Protein AF-I0H738-F1 (afdb_monomer_lite)

Radius of gyration: 23.72 Å; chains: 1; bounding box: 93×45×62 Å

Structure (mmCIF, N/CA/C/O backbone):
data_AF-I0H738-F1
#
_entry.id   AF-I0H738-F1
#
loop_
_atom_site.group_PDB
_atom_site.id
_atom_site.type_symbol
_atom_site.label_atom_id
_atom_site.label_alt_id
_atom_site.label_comp_id
_atom_site.label_asym_id
_atom_site.label_entity_id
_atom_site.label_seq_id
_atom_site.pdbx_PDB_ins_code
_atom_site.Cartn_x
_atom_site.Cartn_y
_atom_site.Cartn_z
_atom_site.occupancy
_atom_site.B_iso_or_equiv
_atom_site.auth_seq_id
_atom_site.auth_comp_id
_atom_site.auth_asym_id
_atom_site.auth_atom_id
_atom_site.pdbx_PDB_model_num
ATOM 1 N N . MET A 1 1 ? 68.410 19.181 -35.385 1.00 39.31 1 MET A N 1
ATOM 2 C CA . MET A 1 1 ? 67.282 19.460 -34.468 1.00 39.31 1 MET A CA 1
ATOM 3 C C . MET A 1 1 ? 65.983 19.484 -35.268 1.00 39.31 1 MET A C 1
ATOM 5 O O . MET A 1 1 ? 65.727 20.464 -35.951 1.00 39.31 1 MET A O 1
ATOM 9 N N . ARG A 1 2 ? 65.200 18.396 -35.256 1.00 38.97 2 ARG A N 1
ATOM 10 C CA . ARG A 1 2 ? 63.828 18.358 -35.799 1.00 38.97 2 ARG A CA 1
ATOM 11 C C . ARG A 1 2 ? 62.884 18.055 -34.642 1.00 38.97 2 ARG A C 1
ATOM 13 O O . ARG A 1 2 ? 62.970 16.983 -34.053 1.00 38.97 2 ARG A O 1
ATOM 20 N N . TRP A 1 3 ? 62.042 19.024 -34.312 1.00 38.53 3 TRP A N 1
ATOM 21 C CA . TRP A 1 3 ? 60.968 18.890 -33.337 1.00 38.53 3 TRP A CA 1
ATOM 22 C C . TRP A 1 3 ? 59.805 18.125 -33.975 1.00 38.53 3 TRP A C 1
ATOM 24 O O . TRP A 1 3 ? 59.257 18.566 -34.982 1.00 38.53 3 TRP A O 1
ATOM 34 N N . TRP A 1 4 ? 59.438 16.983 -33.397 1.00 41.81 4 TRP A N 1
ATOM 35 C CA . TRP A 1 4 ? 58.191 16.291 -33.712 1.00 41.81 4 TRP A CA 1
ATOM 36 C C . TRP A 1 4 ? 57.042 16.987 -32.974 1.00 41.81 4 TRP A C 1
ATOM 38 O O . TRP A 1 4 ? 57.015 16.996 -31.743 1.00 41.81 4 TRP A O 1
ATOM 48 N N . ARG A 1 5 ? 56.092 17.569 -33.718 1.00 45.34 5 ARG A N 1
ATOM 49 C CA . ARG A 1 5 ? 54.771 17.919 -33.178 1.00 45.34 5 ARG A CA 1
ATOM 50 C C . ARG A 1 5 ? 54.030 16.613 -32.901 1.00 45.34 5 ARG A C 1
ATOM 52 O O . ARG A 1 5 ? 53.768 15.849 -33.823 1.00 45.34 5 ARG A O 1
ATOM 59 N N . ARG A 1 6 ? 53.724 16.351 -31.631 1.00 46.34 6 ARG A N 1
ATOM 60 C CA . ARG A 1 6 ? 52.659 15.420 -31.253 1.00 46.34 6 ARG A CA 1
ATOM 61 C C . ARG A 1 6 ? 51.342 16.140 -31.505 1.00 46.34 6 ARG A C 1
ATOM 63 O O . ARG A 1 6 ? 50.989 17.039 -30.744 1.00 46.34 6 ARG A O 1
ATOM 70 N N . ASP A 1 7 ? 50.647 15.746 -32.562 1.00 46.22 7 ASP A N 1
ATOM 71 C CA . ASP A 1 7 ? 49.224 16.024 -32.694 1.00 46.22 7 ASP A CA 1
ATOM 72 C C . ASP A 1 7 ? 48.527 15.367 -31.501 1.00 46.22 7 ASP A C 1
ATOM 74 O O . ASP A 1 7 ? 48.544 14.147 -31.323 1.00 46.22 7 ASP A O 1
ATOM 78 N N . SER A 1 8 ? 48.016 16.207 -30.606 1.00 47.84 8 SER A N 1
ATOM 79 C CA . SER A 1 8 ? 47.205 15.766 -29.480 1.00 47.84 8 SER A CA 1
ATOM 80 C C . SER A 1 8 ? 45.861 15.348 -30.055 1.00 47.84 8 SER A C 1
ATOM 82 O O . SER A 1 8 ? 45.072 16.200 -30.451 1.00 47.84 8 SER A O 1
ATOM 84 N N . ALA A 1 9 ? 45.633 14.040 -30.163 1.00 48.31 9 ALA A N 1
ATOM 85 C CA . ALA A 1 9 ? 44.319 13.504 -30.472 1.00 48.31 9 ALA A CA 1
ATOM 86 C C . ALA A 1 9 ? 43.345 13.997 -29.392 1.00 48.31 9 ALA A C 1
ATOM 88 O O . ALA A 1 9 ? 43.488 13.647 -28.218 1.00 48.31 9 ALA A O 1
ATOM 89 N N . GLU A 1 10 ? 42.404 14.858 -29.783 1.00 44.69 10 GLU A N 1
ATOM 90 C CA . GLU A 1 10 ? 41.295 15.274 -28.931 1.00 44.69 10 GLU A CA 1
ATOM 91 C C . GLU A 1 10 ? 40.583 14.020 -28.419 1.00 44.69 10 GLU A C 1
ATOM 93 O O . GLU A 1 10 ? 40.116 13.185 -29.197 1.00 44.69 10 GLU A O 1
ATOM 98 N N . ALA A 1 11 ? 40.525 13.874 -27.095 1.00 50.50 11 ALA A N 1
ATOM 99 C CA . ALA A 1 11 ? 39.700 12.856 -26.471 1.00 50.50 11 ALA A CA 1
ATOM 100 C C . ALA A 1 11 ? 38.254 13.028 -26.974 1.00 50.50 11 ALA A C 1
ATOM 102 O O . ALA A 1 11 ? 37.767 14.164 -27.021 1.00 50.50 11 ALA A O 1
ATOM 103 N N . PRO A 1 12 ? 37.558 11.945 -27.365 1.00 51.25 12 PRO A N 1
ATOM 104 C CA . PRO A 1 12 ? 36.185 12.046 -27.834 1.00 51.25 12 PRO A CA 1
ATOM 105 C C . PRO A 1 12 ? 35.348 12.733 -26.755 1.00 51.25 12 PRO A C 1
ATOM 107 O O . PRO A 1 12 ? 35.287 12.259 -25.619 1.00 51.25 12 PRO A O 1
ATOM 110 N N . ARG A 1 13 ? 34.740 13.874 -27.108 1.00 58.44 13 ARG A N 1
ATOM 111 C CA . ARG A 1 13 ? 33.823 14.618 -26.236 1.00 58.44 13 ARG A CA 1
ATOM 112 C C . ARG A 1 13 ? 32.806 13.629 -25.677 1.00 58.44 13 ARG A C 1
ATOM 114 O O . ARG A 1 13 ? 32.073 13.006 -26.446 1.00 58.44 13 ARG A O 1
ATOM 121 N N . SER A 1 14 ? 32.794 13.450 -24.357 1.00 58.66 14 SER A N 1
ATOM 122 C CA . SER A 1 14 ? 31.802 12.614 -23.691 1.00 58.66 14 SER A CA 1
ATOM 123 C C . SER A 1 14 ? 30.428 13.188 -24.009 1.00 58.66 14 SER A C 1
ATOM 125 O O . SER A 1 14 ? 30.103 14.286 -23.561 1.00 58.66 14 SER A O 1
ATOM 127 N N . VAL A 1 15 ? 29.663 12.465 -24.828 1.00 64.25 15 VAL A N 1
ATOM 128 C CA . VAL A 1 15 ? 28.286 12.812 -25.195 1.00 64.25 15 VAL A CA 1
ATOM 129 C C . VAL A 1 15 ? 27.520 13.057 -23.903 1.00 64.25 15 VAL A C 1
ATOM 131 O O . VAL A 1 15 ? 27.527 12.183 -23.027 1.00 64.25 15 VAL A O 1
ATOM 134 N N . SER A 1 16 ? 26.916 14.238 -23.765 1.00 76.69 16 SER A N 1
ATOM 135 C CA . SER A 1 16 ? 26.230 14.605 -22.527 1.00 76.69 16 SER A CA 1
ATOM 136 C C . SER A 1 16 ? 25.105 13.602 -22.240 1.00 76.69 16 SER A C 1
ATOM 138 O O . SER A 1 16 ? 24.530 13.014 -23.160 1.00 76.69 16 SER A O 1
ATOM 140 N N . ARG A 1 17 ? 24.783 13.377 -20.958 1.00 67.25 17 ARG A N 1
ATOM 141 C CA . ARG A 1 17 ? 23.656 12.511 -20.550 1.00 67.25 17 ARG A CA 1
ATOM 142 C C . ARG A 1 17 ? 22.372 12.899 -21.297 1.00 67.25 17 ARG A C 1
ATOM 144 O O . ARG A 1 17 ? 21.615 12.037 -21.724 1.00 67.25 17 ARG A O 1
ATOM 151 N N . GLU A 1 18 ? 22.196 14.194 -21.513 1.00 65.00 18 GLU A N 1
ATOM 152 C CA . GLU A 1 18 ? 21.082 14.796 -22.235 1.00 65.00 18 GLU A CA 1
ATOM 153 C C . GLU A 1 18 ? 21.084 14.440 -23.733 1.00 65.00 18 GLU A C 1
ATOM 155 O O . GLU A 1 18 ? 20.072 13.979 -24.254 1.00 65.00 18 GLU A O 1
ATOM 160 N N . GLU A 1 19 ? 22.229 14.508 -24.423 1.00 72.69 19 GLU A N 1
ATOM 161 C CA . GLU A 1 19 ? 22.350 14.057 -25.820 1.00 72.69 19 GLU A CA 1
ATOM 162 C C . GLU A 1 19 ? 22.133 12.546 -25.984 1.00 72.69 19 GLU A C 1
ATOM 164 O O . GLU A 1 19 ? 21.604 12.104 -27.008 1.00 72.69 19 GLU A O 1
ATOM 169 N N . GLN A 1 20 ? 22.531 11.736 -24.998 1.00 70.88 20 GLN A N 1
ATOM 170 C CA . GLN A 1 20 ? 22.277 10.292 -25.018 1.00 70.88 20 GLN A CA 1
ATOM 171 C C . GLN A 1 20 ? 20.778 9.991 -24.905 1.00 70.88 20 GLN A C 1
ATOM 173 O O . GLN A 1 20 ? 20.272 9.155 -25.658 1.00 70.88 20 GLN A O 1
ATOM 178 N N . ILE A 1 21 ? 20.067 10.709 -24.030 1.00 61.16 21 ILE A N 1
ATOM 179 C CA . ILE A 1 21 ? 18.612 10.604 -23.880 1.00 61.16 21 ILE A CA 1
ATOM 180 C C . ILE A 1 21 ? 17.918 11.067 -25.167 1.00 61.16 21 ILE A C 1
ATOM 182 O O . ILE A 1 21 ? 17.127 10.318 -25.736 1.00 61.16 21 ILE A O 1
ATOM 186 N N . ILE A 1 22 ? 18.284 12.233 -25.709 1.00 68.44 22 ILE A N 1
ATOM 187 C CA . ILE A 1 22 ? 17.710 12.758 -26.960 1.00 68.44 22 ILE A CA 1
ATOM 188 C C . ILE A 1 22 ? 17.939 11.787 -28.131 1.00 68.44 22 ILE A C 1
ATOM 190 O O . ILE A 1 22 ? 17.019 11.508 -28.901 1.00 68.44 22 ILE A O 1
ATOM 194 N N . ARG A 1 23 ? 19.130 11.184 -28.258 1.00 66.12 23 ARG A N 1
ATOM 195 C CA . ARG A 1 23 ? 19.388 10.160 -29.290 1.00 66.12 23 ARG A CA 1
ATOM 196 C C . ARG A 1 23 ? 18.574 8.883 -29.097 1.00 66.12 23 ARG A C 1
ATOM 198 O O . ARG A 1 23 ? 18.225 8.251 -30.094 1.00 66.12 23 ARG A O 1
ATOM 205 N N . ALA A 1 24 ? 18.294 8.478 -27.860 1.00 61.50 24 ALA A N 1
ATOM 206 C CA . ALA A 1 24 ? 17.417 7.343 -27.581 1.00 61.50 24 ALA A CA 1
ATOM 207 C C . ALA A 1 24 ? 15.952 7.640 -27.956 1.00 61.50 24 ALA A C 1
ATOM 209 O O . ALA A 1 24 ? 15.236 6.714 -28.344 1.00 61.50 24 ALA A O 1
ATOM 210 N N . LEU A 1 25 ? 15.540 8.914 -27.901 1.00 53.28 25 LEU A N 1
ATOM 211 C CA . LEU A 1 25 ? 14.199 9.384 -28.267 1.00 53.28 25 LEU A CA 1
ATOM 212 C C . LEU A 1 25 ? 13.965 9.525 -29.767 1.00 53.28 25 LEU A C 1
ATOM 214 O O . LEU A 1 25 ? 12.860 9.278 -30.236 1.00 53.28 25 LEU A O 1
ATOM 218 N N . LEU A 1 26 ? 14.991 9.906 -30.527 1.00 58.28 26 LEU A N 1
ATOM 219 C CA . LEU A 1 26 ? 14.886 10.074 -31.982 1.00 58.28 26 LEU A CA 1
ATOM 220 C C . LEU A 1 26 ? 14.876 8.744 -32.751 1.00 58.28 26 LEU A C 1
ATOM 222 O O . LEU A 1 26 ? 14.642 8.728 -33.959 1.00 58.28 26 LEU A O 1
ATOM 226 N N . ARG A 1 27 ? 15.140 7.617 -32.079 1.00 55.19 27 ARG A N 1
ATOM 227 C CA . ARG A 1 27 ? 14.962 6.293 -32.681 1.00 55.19 27 ARG A CA 1
ATOM 228 C C . ARG A 1 27 ? 13.471 5.947 -32.682 1.00 55.19 27 ARG A C 1
ATOM 230 O O . ARG A 1 27 ? 12.829 6.138 -31.650 1.00 55.19 27 ARG A O 1
ATOM 237 N N . PRO A 1 28 ? 12.921 5.394 -33.781 1.00 47.69 28 PRO A N 1
ATOM 238 C CA . PRO A 1 28 ? 11.559 4.870 -33.764 1.00 47.69 28 PRO A CA 1
ATOM 239 C C . PRO A 1 28 ? 11.422 3.902 -32.582 1.00 47.69 28 PRO A C 1
ATOM 241 O O . PRO A 1 28 ? 12.377 3.159 -32.320 1.00 47.69 28 PRO A O 1
ATOM 244 N N . PRO A 1 29 ? 10.306 3.942 -31.829 1.00 55.59 29 PRO A N 1
ATOM 245 C CA . PRO A 1 29 ? 10.177 3.171 -30.606 1.00 55.59 29 PRO A CA 1
ATOM 246 C C . PRO A 1 29 ? 10.374 1.695 -30.938 1.00 55.59 29 PRO A C 1
ATOM 248 O O . PRO A 1 29 ? 9.532 1.067 -31.579 1.00 55.59 29 PRO A O 1
ATOM 251 N N . GLU A 1 30 ? 11.522 1.145 -30.529 1.00 56.62 30 GLU A N 1
ATOM 252 C CA . GLU A 1 30 ? 11.699 -0.301 -30.502 1.00 56.62 30 GLU A CA 1
ATOM 253 C C . GLU A 1 30 ? 10.528 -0.857 -29.682 1.00 56.62 30 GLU A C 1
ATOM 255 O O . GLU A 1 30 ? 10.251 -0.326 -28.597 1.00 56.62 30 GLU A O 1
ATOM 260 N N . PRO A 1 31 ? 9.828 -1.893 -30.171 1.00 60.09 31 PRO A N 1
ATOM 261 C CA . PRO A 1 31 ? 8.745 -2.492 -29.416 1.00 60.09 31 PRO A CA 1
ATOM 262 C C . PRO A 1 31 ? 9.207 -2.811 -27.989 1.00 60.09 31 PRO A C 1
ATOM 264 O O . PRO A 1 31 ? 10.315 -3.318 -27.797 1.00 60.09 31 PRO A O 1
ATOM 267 N N . LEU A 1 32 ? 8.373 -2.514 -26.987 1.00 55.59 32 LEU A N 1
ATOM 268 C CA . LEU A 1 32 ? 8.710 -2.654 -25.560 1.00 55.59 32 LEU A CA 1
ATOM 269 C C . LEU A 1 32 ? 9.325 -4.020 -25.219 1.00 55.59 32 LEU A C 1
ATOM 271 O O . LEU A 1 32 ? 10.248 -4.088 -24.414 1.00 55.59 32 LEU A O 1
ATOM 275 N N . HIS A 1 33 ? 8.892 -5.091 -25.889 1.00 54.69 33 HIS A N 1
ATOM 276 C CA . HIS A 1 33 ? 9.450 -6.433 -25.721 1.00 54.69 33 HIS A CA 1
ATOM 277 C C . HIS A 1 33 ? 10.912 -6.556 -26.196 1.00 54.69 33 HIS A C 1
ATOM 279 O O . HIS A 1 33 ? 11.693 -7.252 -25.558 1.00 54.69 33 HIS A O 1
ATOM 285 N N . VAL A 1 34 ? 11.323 -5.853 -27.260 1.00 60.19 34 VAL A N 1
ATOM 286 C CA . VAL A 1 34 ? 12.712 -5.833 -27.763 1.00 60.19 34 VAL A CA 1
ATOM 287 C C . VAL A 1 34 ? 13.611 -4.997 -26.853 1.00 60.19 34 VAL A C 1
ATOM 289 O O . VAL A 1 34 ? 14.708 -5.432 -26.492 1.00 60.19 34 VAL A O 1
ATOM 292 N N . ARG A 1 35 ? 13.136 -3.813 -26.443 1.00 63.78 35 ARG A N 1
ATOM 293 C CA . ARG A 1 35 ? 13.867 -2.929 -25.523 1.00 63.78 35 ARG A CA 1
ATOM 294 C C . ARG A 1 35 ? 14.005 -3.579 -24.140 1.00 63.78 35 ARG A C 1
ATOM 296 O O . ARG A 1 35 ? 15.100 -3.591 -23.580 1.00 63.78 35 ARG A O 1
ATOM 303 N N . GLY A 1 36 ? 12.933 -4.196 -23.643 1.00 59.91 36 GLY A N 1
ATOM 304 C CA . GLY A 1 36 ? 12.924 -5.002 -22.424 1.00 59.91 36 GLY A CA 1
ATOM 305 C C . GLY A 1 36 ? 13.899 -6.176 -22.513 1.00 59.91 36 GLY A C 1
ATOM 306 O O . GLY A 1 36 ? 14.785 -6.286 -21.673 1.00 59.91 36 GLY A O 1
ATOM 307 N N . ALA A 1 37 ? 13.838 -6.980 -23.583 1.00 64.25 37 ALA A N 1
ATOM 308 C CA . ALA A 1 37 ? 14.711 -8.144 -23.791 1.00 64.25 37 ALA A CA 1
ATOM 309 C C . ALA A 1 37 ? 16.205 -7.831 -23.941 1.00 64.25 37 ALA A C 1
ATOM 311 O O . ALA A 1 37 ? 17.025 -8.746 -23.912 1.00 64.25 37 ALA A O 1
ATOM 312 N N . ARG A 1 38 ? 16.602 -6.570 -24.136 1.00 67.00 38 ARG A N 1
ATOM 313 C CA . ARG A 1 38 ? 18.006 -6.151 -23.996 1.00 67.00 38 ARG A CA 1
ATOM 314 C C . ARG A 1 38 ? 18.348 -5.767 -22.562 1.00 67.00 38 ARG A C 1
ATOM 316 O O . ARG A 1 38 ? 19.455 -6.052 -22.131 1.00 67.00 38 ARG A O 1
ATOM 323 N N . ARG A 1 39 ? 17.408 -5.152 -21.842 1.00 70.56 39 ARG A N 1
ATOM 324 C CA . ARG A 1 39 ? 17.617 -4.596 -20.499 1.00 70.56 39 ARG A CA 1
ATOM 325 C C . ARG A 1 39 ? 17.620 -5.645 -19.390 1.00 70.56 39 ARG A C 1
ATOM 327 O O . ARG A 1 39 ? 18.373 -5.482 -18.443 1.00 70.56 39 ARG A O 1
ATOM 334 N N . TRP A 1 40 ? 16.842 -6.723 -19.500 1.00 72.75 40 TRP A N 1
ATOM 335 C CA . TRP A 1 40 ? 16.851 -7.789 -18.486 1.00 72.75 40 TRP A CA 1
ATOM 336 C C . TRP A 1 40 ? 17.822 -8.939 -18.779 1.00 72.75 40 TRP A C 1
ATOM 338 O O . TRP A 1 40 ? 17.8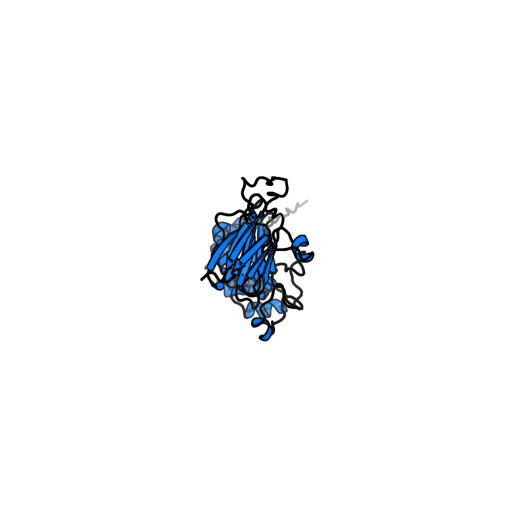65 -9.893 -18.011 1.00 72.75 40 TRP A O 1
ATOM 348 N N . ARG A 1 41 ? 18.647 -8.866 -19.836 1.00 70.38 41 ARG A N 1
ATOM 349 C CA . ARG A 1 41 ? 19.705 -9.875 -20.080 1.00 70.38 41 ARG A CA 1
ATOM 350 C C . ARG A 1 41 ? 20.714 -9.981 -18.946 1.00 70.38 41 ARG A C 1
ATOM 352 O O . ARG A 1 41 ? 21.305 -11.036 -18.776 1.00 70.38 41 ARG A O 1
ATOM 359 N N . ASP A 1 42 ? 20.877 -8.903 -18.192 1.00 70.38 42 ASP A N 1
ATOM 360 C CA . ASP A 1 42 ? 21.769 -8.860 -17.039 1.00 70.38 42 ASP A CA 1
ATOM 361 C C . ASP A 1 42 ? 21.043 -9.253 -15.738 1.00 70.38 42 ASP A C 1
ATOM 363 O O . ASP A 1 42 ? 21.641 -9.256 -14.661 1.00 70.38 42 ASP A O 1
ATOM 367 N N . ALA A 1 43 ? 19.745 -9.587 -15.803 1.00 75.94 43 ALA A N 1
ATOM 368 C CA . ALA A 1 43 ? 19.059 -10.223 -14.687 1.00 75.94 43 ALA A CA 1
ATOM 369 C C . ALA A 1 43 ? 19.657 -11.616 -14.446 1.00 75.94 43 ALA A C 1
ATOM 371 O O . ALA A 1 43 ? 20.086 -12.286 -15.384 1.00 75.94 43 ALA A O 1
ATOM 372 N N . MET A 1 44 ? 19.657 -12.066 -13.189 1.00 74.56 44 MET A N 1
ATOM 373 C CA . MET A 1 44 ? 20.114 -13.414 -12.835 1.00 74.56 44 MET A CA 1
ATOM 374 C C . MET A 1 44 ? 19.338 -14.472 -13.629 1.00 74.56 44 MET A C 1
ATOM 376 O O . MET A 1 44 ? 18.132 -14.316 -13.825 1.00 74.56 44 MET A O 1
ATOM 380 N N . ASP A 1 45 ? 20.010 -15.555 -14.031 1.00 75.81 45 ASP A N 1
ATOM 381 C CA . ASP A 1 45 ? 19.471 -16.578 -14.944 1.00 75.81 45 ASP A CA 1
ATOM 382 C C . ASP A 1 45 ? 18.057 -17.058 -14.571 1.00 75.81 45 ASP A C 1
ATOM 384 O O . ASP A 1 45 ? 17.185 -17.163 -15.431 1.00 75.81 45 ASP A O 1
ATOM 388 N N . HIS A 1 46 ? 17.780 -17.254 -13.279 1.00 78.38 46 HIS A N 1
ATOM 389 C CA . HIS A 1 46 ? 16.462 -17.692 -12.807 1.00 78.38 46 HIS A CA 1
ATOM 390 C C . HIS A 1 46 ? 15.345 -16.654 -13.031 1.00 78.38 46 HIS A C 1
ATOM 392 O O . HIS A 1 46 ? 14.214 -17.019 -13.354 1.00 78.38 46 HIS A O 1
ATOM 398 N N . TRP A 1 47 ? 15.637 -15.355 -12.904 1.00 86.06 47 TRP A N 1
ATOM 399 C CA . TRP A 1 47 ? 14.661 -14.298 -13.181 1.00 86.06 47 TRP A CA 1
ATOM 400 C C . TRP A 1 47 ? 14.456 -14.095 -14.678 1.00 86.06 47 TRP A C 1
ATOM 402 O O . TRP A 1 47 ? 13.362 -13.716 -15.087 1.00 86.06 47 TRP A O 1
ATOM 412 N N . GLN A 1 48 ? 15.454 -14.397 -15.511 1.00 87.19 48 GLN A N 1
ATOM 413 C CA . GLN A 1 48 ? 15.284 -14.354 -16.963 1.00 87.19 48 GLN A CA 1
ATOM 414 C C . GLN A 1 48 ? 14.181 -15.310 -17.429 1.00 87.19 48 GLN A C 1
ATOM 416 O O . GLN A 1 48 ? 13.352 -14.930 -18.254 1.00 87.19 48 GLN A O 1
ATOM 421 N N . ASP A 1 49 ? 14.123 -16.527 -16.882 1.00 86.12 49 ASP A N 1
ATOM 422 C CA . ASP A 1 49 ? 13.077 -17.500 -17.220 1.00 86.12 49 ASP A CA 1
ATOM 423 C C . ASP A 1 49 ? 11.678 -17.045 -16.808 1.00 86.12 49 ASP A C 1
ATOM 425 O O . ASP A 1 49 ? 10.700 -17.343 -17.501 1.00 86.12 49 ASP A O 1
ATOM 429 N N . TRP A 1 50 ? 11.560 -16.331 -15.688 1.00 88.69 50 TRP A N 1
ATOM 430 C CA . TRP A 1 50 ? 10.302 -15.706 -15.285 1.00 88.69 50 TRP A CA 1
ATOM 431 C C . TRP A 1 50 ? 9.924 -14.560 -16.228 1.00 88.69 50 TRP A C 1
ATOM 433 O O . TRP A 1 50 ? 8.829 -14.549 -16.790 1.00 88.69 50 TRP A O 1
ATOM 443 N N . LEU A 1 51 ? 10.852 -13.633 -16.473 1.00 90.12 51 LEU A N 1
ATOM 444 C CA . LEU A 1 51 ? 10.635 -12.460 -17.323 1.00 90.12 51 LEU A CA 1
ATOM 445 C C . LEU A 1 51 ? 10.303 -12.846 -18.772 1.00 90.12 51 LEU A C 1
ATOM 447 O O . LEU A 1 51 ? 9.497 -12.184 -19.414 1.00 90.12 51 LEU A O 1
ATOM 451 N N . ARG A 1 52 ? 10.816 -13.969 -19.287 1.00 88.88 52 ARG A N 1
ATOM 452 C CA . ARG A 1 52 ? 10.400 -14.510 -20.597 1.00 88.88 52 ARG A CA 1
ATOM 453 C C . ARG A 1 52 ? 8.907 -14.847 -20.676 1.00 88.88 52 ARG A C 1
ATOM 455 O O . ARG A 1 52 ? 8.357 -14.858 -21.773 1.00 88.88 52 ARG A O 1
ATOM 462 N N . ARG A 1 53 ? 8.269 -15.151 -19.542 1.00 89.75 53 ARG A N 1
ATOM 463 C CA . ARG A 1 53 ? 6.873 -15.607 -19.447 1.00 89.75 53 ARG A CA 1
ATOM 464 C C . ARG A 1 53 ? 5.923 -14.549 -18.878 1.00 89.75 53 ARG A C 1
ATOM 466 O O . ARG A 1 53 ? 4.723 -14.653 -19.107 1.00 89.75 53 ARG A O 1
ATOM 473 N N . SER A 1 54 ? 6.439 -13.532 -18.185 1.00 91.69 54 SER A N 1
ATOM 474 C CA . SER A 1 54 ? 5.640 -12.459 -17.583 1.00 91.69 54 SER A CA 1
ATOM 475 C C . SER A 1 54 ? 5.834 -11.127 -18.310 1.00 91.69 54 SER A C 1
ATOM 477 O O . SER A 1 54 ? 6.831 -10.428 -18.115 1.00 91.69 54 SER A O 1
ATOM 479 N N . ALA A 1 55 ? 4.849 -10.738 -19.127 1.00 92.00 55 ALA A N 1
ATOM 480 C CA . ALA A 1 55 ? 4.844 -9.430 -19.785 1.00 92.00 55 ALA A CA 1
ATOM 481 C C . ALA A 1 55 ? 4.825 -8.279 -18.761 1.00 92.00 55 ALA A C 1
ATOM 483 O O . ALA A 1 55 ? 5.575 -7.313 -18.911 1.00 92.00 55 ALA A O 1
ATOM 484 N N . THR A 1 56 ? 4.032 -8.420 -17.693 1.00 94.25 56 THR A N 1
ATOM 485 C CA . THR A 1 56 ? 3.986 -7.466 -16.576 1.00 94.25 56 THR A CA 1
ATOM 486 C C . THR A 1 56 ? 5.339 -7.360 -15.880 1.00 94.25 56 THR A C 1
ATOM 488 O O . THR A 1 56 ? 5.816 -6.252 -15.648 1.00 94.25 56 THR A O 1
ATOM 491 N N . GLY A 1 57 ? 6.004 -8.488 -15.619 1.00 93.00 57 GLY A N 1
ATOM 492 C CA . GLY A 1 57 ? 7.338 -8.516 -15.023 1.00 93.00 57 GLY A CA 1
ATOM 493 C C . GLY A 1 57 ? 8.382 -7.801 -15.878 1.00 93.00 57 GLY A C 1
ATOM 494 O O . GLY A 1 57 ? 9.172 -7.021 -15.350 1.00 93.00 57 GLY A O 1
ATOM 495 N N . VAL A 1 58 ? 8.364 -7.996 -17.202 1.00 92.31 58 VAL A N 1
ATOM 496 C CA . VAL A 1 58 ? 9.260 -7.274 -18.129 1.00 92.31 58 VAL A CA 1
ATOM 497 C C . VAL A 1 58 ? 9.009 -5.776 -18.084 1.00 92.31 58 VAL A C 1
ATOM 499 O O . VAL A 1 58 ? 9.965 -4.994 -18.062 1.00 92.31 58 VAL A O 1
ATOM 502 N N . GLU A 1 59 ? 7.742 -5.367 -18.082 1.00 93.00 59 GLU A N 1
ATOM 503 C CA . GLU A 1 59 ? 7.379 -3.958 -18.017 1.00 93.00 59 GLU A CA 1
ATOM 504 C C . GLU A 1 59 ? 7.839 -3.339 -16.693 1.00 93.00 59 GLU A C 1
ATOM 506 O O . GLU A 1 59 ? 8.571 -2.348 -16.713 1.00 93.00 59 GLU A O 1
ATOM 511 N N . LEU A 1 60 ? 7.511 -3.973 -15.563 1.00 94.31 60 LEU A N 1
ATOM 512 C CA . LEU A 1 60 ? 7.888 -3.519 -14.227 1.00 94.31 60 LEU A CA 1
ATOM 513 C C . LEU A 1 60 ? 9.408 -3.431 -14.065 1.00 94.31 60 LEU A C 1
ATOM 515 O O . LEU A 1 60 ? 9.921 -2.391 -13.655 1.00 94.31 60 LEU A O 1
ATOM 519 N N . TYR A 1 61 ? 10.139 -4.474 -14.469 1.00 91.81 61 TYR A N 1
ATOM 520 C CA . TYR A 1 61 ? 11.602 -4.485 -14.465 1.00 91.81 61 TYR A CA 1
ATOM 521 C C . TYR A 1 61 ? 12.170 -3.317 -15.273 1.00 91.81 61 TYR A C 1
ATOM 523 O O . TYR A 1 61 ? 13.074 -2.611 -14.826 1.00 91.81 61 TYR A O 1
ATOM 531 N N . THR A 1 62 ? 11.629 -3.091 -16.472 1.00 90.38 62 THR A N 1
ATOM 532 C CA . THR A 1 62 ? 12.094 -2.030 -17.370 1.00 90.38 62 THR A CA 1
ATOM 533 C C . THR A 1 62 ? 11.833 -0.643 -16.783 1.00 90.38 62 THR A C 1
ATOM 535 O O . THR A 1 62 ? 12.705 0.220 -16.886 1.00 90.38 62 THR A O 1
ATOM 538 N N . ARG A 1 63 ? 10.670 -0.420 -16.151 1.00 90.81 63 ARG A N 1
ATOM 539 C CA . ARG A 1 63 ? 10.359 0.854 -15.482 1.00 90.81 63 ARG A CA 1
ATOM 540 C C . ARG A 1 63 ? 11.243 1.085 -14.268 1.00 90.81 63 ARG A C 1
ATOM 542 O O . ARG A 1 63 ? 11.828 2.156 -14.163 1.00 90.81 63 ARG A O 1
ATOM 549 N N . ALA A 1 64 ? 11.400 0.076 -13.415 1.00 89.62 64 ALA A N 1
ATOM 550 C CA . ALA A 1 64 ? 12.201 0.179 -12.201 1.00 89.62 64 ALA A CA 1
ATOM 551 C C . ALA A 1 64 ? 13.684 0.453 -12.507 1.00 89.62 64 ALA A C 1
ATOM 553 O O . ALA A 1 64 ? 14.296 1.334 -11.907 1.00 89.62 64 ALA A O 1
ATOM 554 N N . THR A 1 65 ? 14.264 -0.261 -13.478 1.00 87.75 65 THR A N 1
ATOM 555 C CA . THR A 1 65 ? 15.693 -0.129 -13.825 1.00 87.75 65 THR A CA 1
ATOM 556 C C . THR A 1 65 ? 16.029 1.139 -14.605 1.00 87.75 65 THR A C 1
ATOM 558 O O . THR A 1 65 ? 17.145 1.639 -14.495 1.00 87.75 65 THR A O 1
ATOM 561 N N . ALA A 1 66 ? 15.080 1.682 -15.371 1.00 87.81 66 ALA A N 1
ATOM 562 C CA . ALA A 1 66 ? 15.262 2.905 -16.151 1.00 87.81 66 ALA A CA 1
ATOM 563 C C . ALA A 1 66 ? 14.421 4.074 -15.619 1.00 87.81 66 ALA A C 1
ATOM 565 O O . ALA A 1 66 ? 14.001 4.936 -16.393 1.00 87.81 66 ALA A O 1
ATOM 566 N N . ARG A 1 67 ? 14.165 4.104 -14.304 1.00 89.88 67 ARG A N 1
ATOM 567 C CA . ARG A 1 67 ? 13.285 5.094 -13.667 1.00 89.88 67 ARG A CA 1
ATOM 568 C C . ARG A 1 67 ? 13.666 6.533 -14.017 1.00 89.88 67 ARG A C 1
ATOM 570 O O . ARG A 1 67 ? 12.803 7.290 -14.435 1.00 89.88 67 ARG A O 1
ATOM 577 N N . ASP A 1 68 ? 14.953 6.882 -13.943 1.00 89.44 68 ASP A N 1
ATOM 578 C CA . ASP A 1 68 ? 15.442 8.240 -14.209 1.00 89.44 68 ASP A CA 1
ATOM 579 C C . ASP A 1 68 ? 15.138 8.677 -15.648 1.00 89.44 68 ASP A C 1
ATOM 581 O O . ASP A 1 68 ? 14.767 9.821 -15.891 1.00 89.44 68 ASP A O 1
ATOM 585 N N . GLU A 1 69 ? 15.294 7.759 -16.609 1.00 87.69 69 GLU A N 1
ATOM 586 C CA . GLU A 1 69 ? 14.970 8.010 -18.014 1.00 87.69 69 GLU A CA 1
ATOM 587 C C . GLU A 1 69 ? 13.465 8.237 -18.158 1.00 87.69 69 GLU A C 1
ATOM 589 O O . GLU A 1 69 ? 13.047 9.245 -18.713 1.00 87.69 69 GLU A O 1
ATOM 594 N N . TYR A 1 70 ? 12.631 7.347 -17.618 1.00 88.31 70 TYR A N 1
ATOM 595 C CA . TYR A 1 70 ? 11.182 7.485 -17.755 1.00 88.31 70 TYR A CA 1
ATOM 596 C C . TYR A 1 70 ? 10.614 8.712 -17.045 1.00 88.31 70 TYR A C 1
ATOM 598 O O . TYR A 1 70 ? 9.739 9.359 -17.611 1.00 88.31 70 TYR A O 1
ATOM 606 N N . ARG A 1 71 ? 11.125 9.066 -15.864 1.00 90.06 71 ARG A N 1
ATOM 607 C CA . ARG A 1 71 ? 10.731 10.287 -15.150 1.00 90.06 71 ARG A CA 1
ATOM 608 C C . ARG A 1 71 ? 11.101 11.537 -15.935 1.00 90.06 71 ARG A C 1
ATOM 610 O O . ARG A 1 71 ? 10.265 12.416 -16.099 1.00 90.06 71 ARG A O 1
ATOM 617 N N . TYR A 1 72 ? 12.302 11.577 -16.512 1.00 87.56 72 TYR A N 1
ATOM 618 C CA . TYR A 1 72 ? 12.709 12.680 -17.385 1.00 87.56 72 TYR A CA 1
ATOM 619 C C . TYR A 1 72 ? 11.801 12.820 -18.620 1.00 87.56 72 TYR A C 1
ATOM 621 O O . TYR A 1 72 ? 11.495 13.931 -19.039 1.00 87.56 72 TYR A O 1
ATOM 629 N N . LEU A 1 73 ? 11.358 11.702 -19.203 1.00 87.31 73 LEU A N 1
ATOM 630 C CA . LEU A 1 73 ? 10.558 11.701 -20.433 1.00 87.31 73 LEU A CA 1
ATOM 631 C C . LEU A 1 73 ? 9.071 11.971 -20.226 1.00 87.31 73 LEU A C 1
ATOM 633 O O . LEU A 1 73 ? 8.444 12.603 -21.071 1.00 87.31 73 LEU A O 1
ATOM 637 N N . LEU A 1 74 ? 8.496 11.412 -19.165 1.00 89.88 74 LEU A N 1
ATOM 638 C CA . LEU A 1 74 ? 7.056 11.427 -18.920 1.00 89.88 74 LEU A CA 1
ATOM 639 C C . LEU A 1 74 ? 6.654 12.520 -17.927 1.00 89.88 74 LEU A C 1
ATOM 641 O O . LEU A 1 74 ? 5.497 12.929 -17.912 1.00 89.88 74 LEU A O 1
ATOM 645 N N . GLY A 1 75 ? 7.593 12.981 -17.101 1.00 91.50 75 GLY A N 1
ATOM 646 C CA . GLY A 1 75 ? 7.286 13.660 -15.851 1.00 91.50 75 GLY A CA 1
ATOM 647 C C . GLY A 1 75 ? 6.963 12.666 -14.732 1.00 91.50 75 GLY A C 1
ATOM 648 O O . GLY A 1 75 ? 6.634 11.499 -14.971 1.00 91.50 75 GLY A O 1
ATOM 649 N N . ASP A 1 76 ? 7.068 13.141 -13.494 1.00 90.31 76 ASP A N 1
ATOM 650 C CA . ASP A 1 76 ? 6.924 12.310 -12.295 1.00 90.31 76 ASP A CA 1
ATOM 651 C C . ASP A 1 76 ? 5.507 11.752 -12.129 1.00 90.31 76 ASP A C 1
ATOM 653 O O . ASP A 1 76 ? 5.347 10.566 -11.838 1.00 90.31 76 ASP A O 1
ATOM 657 N N . ASP A 1 77 ? 4.483 12.568 -12.386 1.00 91.06 77 ASP A N 1
ATOM 658 C CA . ASP A 1 77 ? 3.084 12.158 -12.238 1.00 91.06 77 ASP A CA 1
ATOM 659 C C . ASP A 1 77 ? 2.713 11.042 -13.222 1.00 91.06 77 ASP A C 1
ATOM 661 O O . ASP A 1 77 ? 2.223 9.990 -12.813 1.00 91.06 77 ASP A O 1
ATOM 665 N N . ALA A 1 78 ? 3.036 11.214 -14.507 1.00 92.38 78 ALA A N 1
ATOM 666 C CA . ALA A 1 78 ? 2.752 10.206 -15.525 1.00 92.38 78 ALA A CA 1
ATOM 667 C C . ALA A 1 78 ? 3.598 8.933 -15.341 1.00 92.38 78 ALA A C 1
ATOM 669 O O . ALA A 1 78 ? 3.133 7.829 -15.636 1.00 92.38 78 ALA A O 1
ATOM 670 N N . TYR A 1 79 ? 4.836 9.054 -14.845 1.00 93.38 79 TYR A N 1
ATOM 671 C CA . TYR A 1 79 ? 5.630 7.888 -14.455 1.00 93.38 79 TYR A CA 1
ATOM 672 C C . TYR A 1 79 ? 4.962 7.120 -13.311 1.00 93.38 79 TYR A C 1
ATOM 674 O O . TYR A 1 79 ? 4.835 5.896 -13.399 1.00 93.38 79 TYR A O 1
ATOM 682 N N . ARG A 1 80 ? 4.508 7.829 -12.268 1.00 93.06 80 ARG A N 1
ATOM 683 C CA . ARG A 1 80 ? 3.806 7.240 -11.125 1.00 93.06 80 ARG A CA 1
ATOM 684 C C . ARG A 1 80 ? 2.543 6.523 -11.580 1.00 93.06 80 ARG A C 1
ATOM 686 O O . ARG A 1 80 ? 2.419 5.336 -11.313 1.00 93.06 80 ARG A O 1
ATOM 693 N N 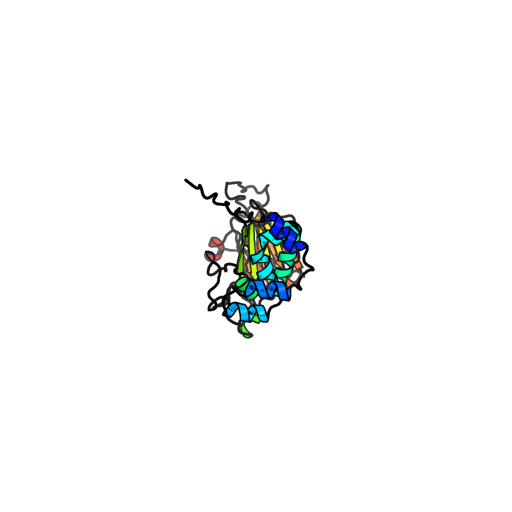. GLU A 1 81 ? 1.663 7.183 -12.327 1.00 92.44 81 GLU A N 1
ATOM 694 C CA . GLU A 1 81 ? 0.422 6.579 -12.836 1.00 92.44 81 GLU A CA 1
ATOM 695 C C . GLU A 1 81 ? 0.680 5.305 -13.652 1.00 92.44 81 GLU A C 1
ATOM 697 O O . GLU A 1 81 ? 0.036 4.278 -13.430 1.00 92.44 81 GLU A O 1
ATOM 702 N N . GLN A 1 82 ? 1.671 5.324 -14.553 1.00 94.69 82 GLN A N 1
ATOM 703 C CA . GLN A 1 82 ? 2.046 4.127 -15.310 1.00 94.69 82 GLN A CA 1
ATOM 704 C C . GLN A 1 82 ? 2.573 3.017 -14.397 1.00 94.69 82 GLN A C 1
ATOM 706 O O . GLN A 1 82 ? 2.217 1.854 -14.585 1.00 94.69 82 GLN A O 1
ATOM 711 N N . LEU A 1 83 ? 3.411 3.352 -13.412 1.00 95.31 83 LEU A N 1
ATOM 712 C CA . LEU A 1 83 ? 3.960 2.372 -12.480 1.00 95.31 83 LEU A CA 1
ATOM 713 C C . LEU A 1 83 ? 2.866 1.763 -11.592 1.00 95.31 83 LEU A C 1
ATOM 715 O O . LEU A 1 83 ? 2.836 0.544 -11.444 1.00 95.31 83 LEU A O 1
ATOM 719 N N . ILE A 1 84 ? 1.925 2.566 -11.089 1.00 95.69 84 ILE A N 1
ATOM 720 C CA . ILE A 1 84 ? 0.741 2.088 -10.359 1.00 95.69 84 ILE A CA 1
ATOM 721 C C . ILE A 1 84 ? -0.086 1.139 -11.232 1.00 95.69 84 ILE A C 1
ATOM 723 O O . ILE A 1 84 ? -0.422 0.043 -10.790 1.00 95.69 84 ILE A O 1
ATOM 727 N N . GLY A 1 85 ? -0.347 1.495 -12.494 1.00 94.62 85 GLY A N 1
ATOM 728 C CA . GLY A 1 85 ? -1.095 0.637 -13.417 1.00 94.62 85 GLY A CA 1
ATOM 729 C C . GLY A 1 85 ? -0.414 -0.708 -13.708 1.00 94.62 85 GLY A C 1
ATOM 730 O O . GLY A 1 85 ? -1.093 -1.712 -13.925 1.00 94.62 85 GLY A O 1
ATOM 731 N N . ILE A 1 86 ? 0.922 -0.756 -13.692 1.00 96.31 86 ILE A N 1
ATOM 732 C CA . ILE A 1 86 ? 1.690 -2.006 -13.803 1.00 96.31 86 ILE A CA 1
ATOM 733 C C . ILE A 1 86 ? 1.590 -2.812 -12.504 1.00 96.31 86 ILE A C 1
ATOM 735 O O . ILE A 1 86 ? 1.348 -4.017 -12.546 1.00 96.31 86 ILE A O 1
ATOM 739 N N . LEU A 1 87 ? 1.758 -2.159 -11.354 1.00 96.38 87 LEU A N 1
ATOM 740 C CA . LEU A 1 87 ? 1.742 -2.801 -10.039 1.00 96.38 87 LEU A CA 1
ATOM 741 C C . LEU A 1 87 ? 0.365 -3.345 -9.658 1.00 96.38 87 LEU A C 1
ATOM 743 O O . LEU A 1 87 ? 0.288 -4.423 -9.074 1.00 96.38 87 LEU A O 1
ATOM 747 N N . GLY A 1 88 ? -0.714 -2.679 -10.074 1.00 94.44 88 GLY A N 1
ATOM 748 C CA . GLY A 1 88 ? -2.087 -3.157 -9.887 1.00 94.44 88 GLY A CA 1
ATOM 749 C C . GLY A 1 88 ? -2.378 -4.494 -10.582 1.00 94.44 88 GLY A C 1
ATOM 750 O O . GLY A 1 88 ? -3.309 -5.193 -10.202 1.00 94.44 88 GLY A O 1
ATOM 751 N N . ARG A 1 89 ? -1.555 -4.896 -11.561 1.00 94.06 89 ARG A N 1
ATOM 752 C CA . ARG A 1 89 ? -1.636 -6.205 -12.240 1.00 94.06 89 ARG A CA 1
ATOM 753 C C . ARG A 1 89 ? -0.415 -7.100 -12.012 1.00 94.06 89 ARG A C 1
ATOM 755 O O . ARG A 1 89 ? -0.318 -8.159 -12.632 1.00 94.06 89 ARG A O 1
ATOM 762 N N . ALA A 1 90 ? 0.533 -6.669 -11.184 1.00 94.00 90 ALA A N 1
ATOM 763 C CA . ALA A 1 90 ? 1.743 -7.427 -10.905 1.00 94.00 90 ALA A CA 1
ATOM 764 C C . ALA A 1 90 ? 1.438 -8.657 -10.046 1.00 94.00 90 ALA A C 1
ATOM 766 O O . ALA A 1 90 ? 0.460 -8.702 -9.295 1.00 94.00 90 ALA A O 1
ATOM 767 N N . GLN A 1 91 ? 2.305 -9.656 -10.159 1.00 91.56 91 GLN A N 1
ATOM 768 C CA . GLN A 1 91 ? 2.422 -10.752 -9.205 1.00 91.56 91 GLN A CA 1
ATOM 769 C C . GLN A 1 91 ? 3.618 -10.508 -8.271 1.00 91.56 91 GLN A C 1
ATOM 771 O O . GLN A 1 91 ? 4.559 -9.804 -8.652 1.00 91.56 91 GLN A O 1
ATOM 776 N N . PRO A 1 92 ? 3.667 -11.139 -7.084 1.00 89.38 92 PRO A N 1
ATOM 777 C CA . PRO A 1 92 ? 4.820 -11.068 -6.179 1.00 89.38 92 PRO A CA 1
ATOM 778 C C . PRO A 1 92 ? 6.170 -11.304 -6.872 1.00 89.38 92 PRO A C 1
ATOM 780 O O . PRO A 1 92 ? 7.155 -10.607 -6.624 1.00 89.38 92 PRO A O 1
ATOM 783 N N . ARG A 1 93 ? 6.205 -12.259 -7.806 1.00 88.31 93 ARG A N 1
ATOM 784 C CA . ARG A 1 93 ? 7.398 -12.589 -8.594 1.00 88.31 93 ARG A CA 1
ATOM 785 C C . ARG A 1 93 ? 7.822 -11.485 -9.553 1.00 88.31 93 ARG A C 1
ATOM 787 O O . ARG A 1 93 ? 9.015 -11.336 -9.792 1.00 88.31 93 ARG A O 1
ATOM 794 N N . ASP A 1 94 ? 6.885 -10.700 -10.078 1.00 92.44 94 ASP A N 1
ATOM 795 C CA . ASP A 1 94 ? 7.212 -9.547 -10.917 1.00 92.44 94 ASP A CA 1
ATOM 796 C C . ASP A 1 94 ? 7.946 -8.483 -10.096 1.00 92.44 94 ASP A C 1
ATOM 798 O O . ASP A 1 94 ? 8.974 -7.973 -10.542 1.00 92.44 94 ASP A O 1
ATOM 802 N N . CYS A 1 95 ? 7.478 -8.206 -8.873 1.00 92.50 95 CYS A N 1
ATOM 803 C CA . CYS A 1 95 ? 8.135 -7.280 -7.945 1.00 92.50 95 CYS A CA 1
ATOM 804 C C . CYS A 1 95 ? 9.543 -7.764 -7.567 1.00 92.50 95 CYS A C 1
ATOM 806 O O . CYS A 1 95 ? 10.504 -6.991 -7.601 1.00 92.50 95 CYS A O 1
ATOM 808 N N . ALA A 1 96 ? 9.685 -9.056 -7.258 1.00 89.12 96 ALA A N 1
ATOM 809 C CA . ALA A 1 96 ? 10.978 -9.661 -6.953 1.00 89.12 96 ALA A CA 1
ATOM 810 C C . ALA A 1 96 ? 11.946 -9.606 -8.149 1.00 89.12 96 ALA A C 1
ATOM 812 O O . ALA A 1 96 ? 13.092 -9.176 -7.996 1.00 89.12 96 ALA A O 1
ATOM 813 N N . ALA A 1 97 ? 11.477 -9.959 -9.352 1.00 89.44 97 ALA A N 1
ATOM 814 C CA . ALA A 1 97 ? 12.259 -9.866 -10.581 1.00 89.44 97 ALA A CA 1
ATOM 815 C C . ALA A 1 97 ? 12.707 -8.422 -10.847 1.00 89.44 97 ALA A C 1
ATOM 817 O O . ALA A 1 97 ? 13.867 -8.191 -11.191 1.00 89.44 97 ALA A O 1
ATOM 818 N N . ALA A 1 98 ? 11.826 -7.445 -10.602 1.00 90.38 98 ALA A N 1
ATOM 819 C CA . ALA A 1 98 ? 12.107 -6.009 -10.661 1.00 90.38 98 ALA A CA 1
ATOM 820 C C . ALA A 1 98 ? 12.994 -5.486 -9.514 1.00 90.38 98 ALA A C 1
ATOM 822 O O . ALA A 1 98 ? 13.241 -4.283 -9.427 1.00 90.38 98 ALA A O 1
ATOM 823 N N . ARG A 1 99 ? 13.540 -6.389 -8.687 1.00 88.12 99 ARG A N 1
ATOM 824 C CA . ARG A 1 99 ? 14.504 -6.131 -7.608 1.00 88.12 99 ARG A CA 1
ATOM 825 C C . ARG A 1 99 ? 13.946 -5.342 -6.426 1.00 88.12 99 ARG A C 1
ATOM 827 O O . ARG A 1 99 ? 14.722 -4.704 -5.714 1.00 88.12 99 ARG A O 1
ATOM 834 N N . PHE A 1 100 ? 12.641 -5.404 -6.185 1.00 89.81 100 PHE A N 1
ATOM 835 C CA . PHE A 1 100 ? 12.079 -4.835 -4.963 1.00 89.81 100 PHE A CA 1
ATOM 836 C C . PHE A 1 100 ? 12.563 -5.650 -3.745 1.00 89.81 100 PHE A C 1
ATOM 838 O O . PHE A 1 100 ? 12.784 -6.866 -3.825 1.00 89.81 100 PHE A O 1
ATOM 845 N N . GLY A 1 101 ? 12.774 -4.980 -2.610 1.00 86.50 101 GLY A N 1
ATOM 846 C CA . GLY A 1 101 ? 12.943 -5.644 -1.314 1.00 86.50 101 GLY A CA 1
ATOM 847 C C . GLY A 1 101 ? 11.660 -6.382 -0.925 1.00 86.50 101 GLY A C 1
ATOM 848 O O . GLY A 1 101 ? 10.613 -6.136 -1.518 1.00 86.50 101 GLY A O 1
ATOM 849 N N . CYS A 1 102 ? 11.708 -7.283 0.057 1.00 85.69 102 CYS A N 1
ATOM 850 C CA . CYS A 1 102 ? 10.492 -7.932 0.573 1.00 85.69 102 CYS A CA 1
ATOM 851 C C . CYS A 1 102 ? 10.459 -7.927 2.106 1.00 85.69 102 CYS A C 1
ATOM 853 O O . CYS A 1 102 ? 11.491 -7.730 2.743 1.00 85.69 102 CYS A O 1
ATOM 855 N N . THR A 1 103 ? 9.306 -8.203 2.720 1.00 74.38 103 THR A N 1
ATOM 856 C CA . THR A 1 103 ? 9.126 -8.244 4.191 1.00 74.38 103 THR A CA 1
ATOM 857 C C . THR A 1 103 ? 10.121 -9.118 4.953 1.00 74.38 103 THR A C 1
ATOM 859 O O . THR A 1 103 ? 10.441 -8.825 6.100 1.00 74.38 103 THR A O 1
ATOM 862 N N . ARG A 1 104 ? 10.684 -10.161 4.333 1.00 70.81 104 ARG A N 1
ATOM 863 C CA . ARG A 1 104 ? 11.721 -11.012 4.956 1.00 70.81 104 ARG A CA 1
ATOM 864 C C . ARG A 1 104 ? 13.147 -10.469 4.838 1.00 70.81 104 ARG A C 1
ATOM 866 O O . ARG A 1 104 ? 14.050 -10.936 5.534 1.00 70.81 104 ARG A O 1
ATOM 873 N N . ARG A 1 105 ? 13.370 -9.537 3.915 1.00 66.56 105 ARG A N 1
ATOM 874 C CA . ARG A 1 105 ? 14.657 -8.919 3.574 1.00 66.56 105 ARG A CA 1
ATOM 875 C C . ARG A 1 105 ? 14.382 -7.458 3.221 1.00 66.56 105 ARG A C 1
ATOM 877 O O . ARG A 1 105 ? 14.393 -7.084 2.053 1.00 66.56 105 ARG A O 1
ATOM 884 N N . MET A 1 106 ? 14.049 -6.659 4.234 1.00 59.06 106 MET A N 1
ATOM 885 C CA . MET A 1 106 ? 13.747 -5.232 4.050 1.00 59.06 106 MET A CA 1
ATOM 886 C C . MET A 1 106 ? 15.005 -4.419 3.702 1.00 59.06 106 MET A C 1
ATOM 888 O O . MET A 1 106 ? 14.912 -3.369 3.081 1.00 59.06 106 MET A O 1
ATOM 892 N N . ASP A 1 107 ? 16.185 -4.919 4.079 1.00 54.88 107 ASP A N 1
ATOM 893 C CA . ASP A 1 107 ? 17.491 -4.257 3.976 1.00 54.88 107 ASP A CA 1
ATOM 894 C C . ASP A 1 107 ? 18.175 -4.401 2.605 1.00 54.88 107 ASP A C 1
ATOM 896 O O . ASP A 1 107 ? 19.167 -3.729 2.327 1.00 54.88 107 ASP A O 1
ATOM 900 N N . ARG A 1 108 ? 17.687 -5.299 1.743 1.00 56.78 108 ARG A N 1
ATOM 901 C CA . ARG A 1 108 ? 18.268 -5.579 0.421 1.00 56.78 108 ARG A CA 1
ATOM 902 C C . ARG A 1 108 ? 17.241 -6.208 -0.504 1.00 56.78 108 ARG A C 1
ATOM 904 O O . ARG A 1 108 ? 16.307 -6.858 -0.050 1.00 56.78 108 ARG A O 1
ATOM 911 N N . ALA A 1 109 ? 17.451 -6.075 -1.813 1.00 58.59 109 ALA A N 1
ATOM 912 C CA . ALA A 1 109 ? 16.605 -6.726 -2.810 1.00 58.59 109 ALA A CA 1
ATOM 913 C C . ALA A 1 109 ? 16.437 -8.224 -2.491 1.00 58.59 109 ALA A C 1
ATOM 915 O O . ALA A 1 109 ? 17.425 -8.912 -2.203 1.00 58.59 109 ALA A O 1
ATOM 916 N N . CYS A 1 110 ? 15.200 -8.735 -2.559 1.00 65.69 110 CYS A N 1
ATOM 917 C CA . CYS A 1 110 ? 14.931 -10.163 -2.386 1.00 65.69 110 CYS A CA 1
ATOM 918 C C . CYS A 1 110 ? 15.397 -10.922 -3.635 1.00 65.69 110 CYS A C 1
ATOM 920 O O . CYS A 1 110 ? 14.610 -11.291 -4.501 1.00 65.69 110 CYS A O 1
ATOM 922 N N . GLN A 1 111 ? 16.709 -11.101 -3.759 1.00 57.44 111 GLN A N 1
ATOM 923 C CA . GLN A 1 111 ? 17.338 -11.785 -4.890 1.00 57.44 111 GLN A CA 1
ATOM 924 C C . GLN A 1 111 ? 17.556 -13.276 -4.639 1.00 57.44 111 GLN A C 1
ATOM 926 O O . GLN A 1 111 ? 18.081 -13.940 -5.522 1.00 57.44 111 GLN A O 1
ATOM 931 N N . GLY A 1 112 ? 17.182 -13.788 -3.461 1.00 61.88 112 GLY A N 1
ATOM 932 C CA . GLY A 1 112 ? 17.196 -15.218 -3.161 1.00 61.88 112 GLY A CA 1
ATOM 933 C C . GLY A 1 112 ? 16.059 -15.918 -3.908 1.00 61.88 112 GLY A C 1
ATOM 934 O O . GLY A 1 112 ? 14.908 -15.791 -3.463 1.00 61.88 112 GLY A O 1
ATOM 935 N N . PRO A 1 113 ? 16.316 -16.615 -5.035 1.00 60.97 113 PRO A N 1
ATOM 936 C CA . PRO A 1 113 ? 15.284 -17.367 -5.749 1.00 60.97 113 PRO A CA 1
ATOM 937 C C . PRO A 1 113 ? 14.547 -18.336 -4.825 1.00 60.97 113 PRO A C 1
ATOM 939 O O . PRO A 1 113 ? 13.330 -18.487 -4.883 1.00 60.97 113 PRO A O 1
ATOM 942 N N . GLU A 1 114 ? 15.274 -18.929 -3.883 1.00 64.94 114 GLU A N 1
ATOM 943 C CA . GLU A 1 114 ? 14.753 -19.876 -2.910 1.00 64.94 114 GLU A CA 1
ATOM 944 C C . GLU A 1 114 ? 13.661 -19.307 -1.995 1.00 64.94 114 GLU A C 1
ATOM 946 O O . GLU A 1 114 ? 13.003 -20.085 -1.315 1.00 64.94 114 GLU A O 1
ATOM 951 N N . ILE A 1 115 ? 13.441 -17.988 -1.981 1.00 70.00 115 ILE A N 1
ATOM 952 C CA . ILE A 1 115 ? 12.362 -17.339 -1.225 1.00 70.00 115 ILE A CA 1
ATOM 953 C C . ILE A 1 115 ? 11.351 -16.716 -2.189 1.00 70.00 115 ILE A C 1
ATOM 955 O O . ILE A 1 115 ? 10.173 -17.059 -2.194 1.00 70.00 115 ILE A O 1
ATOM 959 N N . CYS A 1 116 ? 11.802 -15.789 -3.033 1.00 75.06 116 CYS A N 1
ATOM 960 C CA . CYS A 1 116 ? 10.891 -14.971 -3.827 1.00 75.06 116 CYS A CA 1
ATOM 961 C C . CYS A 1 116 ? 10.539 -15.582 -5.194 1.00 75.06 116 CYS A C 1
ATOM 963 O O . CYS A 1 116 ? 9.587 -15.122 -5.824 1.00 75.06 116 CYS A O 1
ATOM 965 N N . SER A 1 117 ? 11.263 -16.608 -5.661 1.00 68.38 117 SER A N 1
ATOM 966 C CA . SER A 1 117 ? 10.997 -17.259 -6.951 1.00 68.38 117 SER A CA 1
ATOM 967 C C . SER A 1 117 ? 10.272 -18.599 -6.832 1.00 68.38 117 SER A C 1
ATOM 969 O O . SER A 1 117 ? 10.066 -19.245 -7.857 1.00 68.38 117 SER A O 1
ATOM 971 N N . GLN A 1 118 ? 9.878 -19.049 -5.638 1.00 71.50 118 GLN A N 1
ATOM 972 C CA . GLN A 1 118 ? 9.145 -20.314 -5.493 1.00 71.50 118 GLN A CA 1
ATOM 973 C C . GLN A 1 118 ? 7.720 -20.213 -6.053 1.00 71.50 118 GLN A C 1
ATOM 975 O O . GLN A 1 118 ? 7.102 -19.146 -6.008 1.00 71.50 118 GLN A O 1
ATOM 980 N N . ASP A 1 119 ? 7.240 -21.300 -6.667 1.00 65.25 119 ASP A N 1
ATOM 981 C CA . ASP A 1 119 ? 5.851 -21.397 -7.129 1.00 65.25 119 ASP A CA 1
ATOM 982 C C . ASP A 1 119 ? 4.980 -21.626 -5.904 1.00 65.25 119 ASP A C 1
ATOM 984 O O . ASP A 1 119 ? 5.314 -22.448 -5.051 1.00 65.25 119 ASP A O 1
ATOM 988 N N . ARG A 1 120 ? 3.878 -20.885 -5.808 1.00 66.69 120 ARG A N 1
ATOM 989 C CA . ARG A 1 120 ? 2.888 -21.134 -4.760 1.00 66.69 120 ARG A CA 1
ATOM 990 C C . ARG A 1 120 ? 2.141 -22.421 -5.081 1.00 66.69 120 ARG A C 1
ATOM 992 O O . ARG A 1 120 ? 1.856 -22.684 -6.254 1.00 66.69 120 ARG A O 1
ATOM 999 N N . SER A 1 121 ? 1.810 -23.196 -4.051 1.00 66.62 121 SER A N 1
ATOM 1000 C CA . SER A 1 121 ? 0.919 -24.333 -4.239 1.00 66.62 121 SER A CA 1
ATOM 1001 C C . SER A 1 121 ? -0.464 -23.805 -4.643 1.00 66.62 121 SER A C 1
ATOM 1003 O O . SER A 1 121 ? -0.896 -22.780 -4.110 1.00 66.62 121 SER A O 1
ATOM 1005 N N . PRO A 1 122 ? -1.185 -24.457 -5.571 1.00 64.62 122 PRO A N 1
ATOM 1006 C CA . PRO A 1 122 ? -2.574 -24.111 -5.871 1.00 64.62 122 PRO A CA 1
ATOM 1007 C C . PRO A 1 122 ? -3.457 -24.074 -4.615 1.00 64.62 122 PRO A C 1
ATOM 1009 O O . PRO A 1 122 ? -4.293 -23.182 -4.492 1.00 64.62 122 PRO A O 1
ATOM 1012 N N . ASP A 1 123 ? -3.195 -24.978 -3.667 1.00 66.81 123 ASP A N 1
ATOM 1013 C CA . ASP A 1 123 ? -3.928 -25.110 -2.402 1.00 66.81 123 ASP A CA 1
ATOM 1014 C C . ASP A 1 123 ? -3.774 -23.873 -1.496 1.00 66.81 123 ASP A C 1
ATOM 1016 O O . ASP A 1 123 ? -4.640 -23.579 -0.677 1.00 66.81 123 ASP A O 1
ATOM 1020 N N . ASP A 1 124 ? -2.710 -23.084 -1.680 1.00 62.62 124 ASP A N 1
ATOM 1021 C CA . ASP A 1 124 ? -2.451 -21.882 -0.881 1.00 62.62 124 ASP A CA 1
ATOM 1022 C C . ASP A 1 124 ? -3.416 -20.723 -1.201 1.00 62.62 124 ASP A C 1
ATOM 1024 O O . ASP A 1 124 ? -3.415 -19.703 -0.504 1.00 62.62 124 ASP A O 1
ATOM 1028 N N . ARG A 1 125 ? -4.208 -20.836 -2.278 1.00 61.97 125 ARG A N 1
ATOM 1029 C CA . ARG A 1 125 ? -5.170 -19.805 -2.705 1.00 61.97 125 ARG A CA 1
ATOM 1030 C C . ARG A 1 125 ? -6.511 -19.877 -1.986 1.00 61.97 125 ARG A C 1
ATOM 1032 O O . ARG A 1 125 ? -7.214 -18.876 -1.974 1.00 61.97 125 ARG A O 1
ATOM 1039 N N . GLU A 1 126 ? -6.852 -21.023 -1.403 1.00 58.41 126 GLU A N 1
ATOM 1040 C CA . GLU A 1 126 ? -8.124 -21.225 -0.693 1.00 58.41 126 GLU A CA 1
ATOM 1041 C C . GLU A 1 126 ? -8.036 -20.867 0.799 1.00 58.41 126 GLU A C 1
ATOM 1043 O O . GLU A 1 126 ? -9.032 -20.914 1.518 1.00 58.41 126 GLU A O 1
ATOM 1048 N N . VAL A 1 127 ? -6.846 -20.505 1.288 1.00 62.81 127 VAL A N 1
ATOM 1049 C CA . VAL A 1 127 ? -6.620 -20.245 2.711 1.00 62.81 127 VAL A CA 1
ATOM 1050 C C . VAL A 1 127 ? -6.784 -18.761 3.019 1.00 62.81 127 VAL A C 1
ATOM 1052 O O . VAL A 1 127 ? -5.896 -17.954 2.733 1.00 62.81 127 VAL A O 1
ATOM 1055 N N . HIS A 1 128 ? -7.890 -18.439 3.684 1.00 69.75 128 HIS A N 1
ATOM 1056 C CA . HIS A 1 128 ? -8.103 -17.159 4.346 1.00 69.75 128 HIS A CA 1
ATOM 1057 C C . HIS A 1 128 ? -7.079 -16.962 5.476 1.00 69.75 128 HIS A C 1
ATOM 1059 O O . HIS A 1 128 ? -7.074 -17.723 6.449 1.00 69.75 128 HIS A O 1
ATOM 1065 N N . ARG A 1 129 ? -6.144 -16.013 5.337 1.00 71.75 129 ARG A N 1
ATOM 1066 C CA . ARG A 1 129 ? -5.048 -15.823 6.308 1.00 71.75 129 ARG A CA 1
ATOM 1067 C C . ARG A 1 129 ? -4.408 -14.444 6.258 1.00 71.75 129 ARG A C 1
ATOM 1069 O O . ARG A 1 129 ? -4.334 -13.809 5.214 1.00 71.75 129 ARG A O 1
ATOM 1076 N N . GLU A 1 130 ? -3.825 -14.049 7.382 1.00 69.25 130 GLU A N 1
ATOM 1077 C CA . GLU A 1 130 ? -2.999 -12.848 7.492 1.00 69.25 130 GLU A CA 1
ATOM 1078 C C . GLU A 1 130 ? -1.506 -13.177 7.301 1.00 69.25 130 GLU A C 1
ATOM 1080 O O . GLU A 1 130 ? -0.996 -14.182 7.807 1.00 69.25 130 GLU A O 1
ATOM 1085 N N . GLY A 1 131 ? -0.785 -12.311 6.584 1.00 66.75 131 GLY A N 1
ATOM 1086 C CA . GLY A 1 131 ? 0.672 -12.386 6.423 1.00 66.75 131 GLY A CA 1
ATOM 1087 C C . GLY A 1 131 ? 1.188 -13.349 5.334 1.00 66.75 131 GLY A C 1
ATOM 1088 O O . GLY A 1 131 ? 0.415 -14.002 4.624 1.00 66.75 131 GLY A O 1
ATOM 1089 N N . PRO A 1 132 ? 2.520 -13.488 5.172 1.00 66.12 132 PRO A N 1
ATOM 1090 C CA . PRO A 1 132 ? 3.129 -14.223 4.059 1.00 66.12 132 PRO A CA 1
ATOM 1091 C C . PRO A 1 132 ? 3.000 -15.742 4.198 1.00 66.12 132 PRO A C 1
ATOM 1093 O O . PRO A 1 132 ? 2.955 -16.265 5.311 1.00 66.12 132 PRO A O 1
ATOM 1096 N N . LEU A 1 133 ? 2.962 -16.483 3.080 1.00 65.69 133 LEU A N 1
ATOM 1097 C CA . LEU A 1 133 ? 3.014 -17.957 3.111 1.00 65.69 133 LEU A CA 1
ATOM 1098 C C . LEU A 1 133 ? 4.373 -18.380 3.663 1.00 65.69 133 LEU A C 1
ATOM 1100 O O . LEU A 1 133 ? 5.373 -17.707 3.374 1.00 65.69 133 LEU A O 1
ATOM 1104 N N . PRO A 1 134 ? 4.477 -19.502 4.397 1.00 61.97 134 PRO A N 1
ATOM 1105 C CA . PRO A 1 134 ? 5.768 -20.147 4.605 1.00 61.97 134 PRO A CA 1
ATOM 1106 C C . PRO A 1 134 ? 6.500 -20.254 3.256 1.00 61.97 134 PRO A C 1
ATOM 1108 O O . PRO A 1 134 ? 5.927 -20.694 2.270 1.00 61.97 134 PRO A O 1
ATOM 1111 N N . GLY A 1 135 ? 7.732 -19.747 3.166 1.00 63.34 135 GLY A N 1
ATOM 1112 C CA . GLY A 1 135 ? 8.474 -19.727 1.892 1.00 63.34 135 GLY A CA 1
ATOM 1113 C C . GLY A 1 135 ? 8.256 -18.510 0.971 1.00 63.34 135 GLY A C 1
ATOM 1114 O O . GLY A 1 135 ? 9.218 -18.135 0.323 1.00 63.34 135 GLY A O 1
ATOM 1115 N N . ALA A 1 136 ? 7.138 -17.773 1.031 1.00 72.25 136 ALA A N 1
ATOM 1116 C CA . ALA A 1 136 ? 6.893 -16.606 0.158 1.00 72.25 136 ALA A CA 1
ATOM 1117 C C . ALA A 1 136 ? 6.993 -15.238 0.870 1.00 72.25 136 ALA A C 1
ATOM 1119 O O . ALA A 1 136 ? 6.971 -15.165 2.098 1.00 72.25 136 ALA A O 1
ATOM 1120 N N . CYS A 1 137 ? 7.066 -14.148 0.096 1.00 82.50 137 CYS A N 1
ATOM 1121 C CA . CYS A 1 137 ? 6.783 -12.790 0.580 1.00 82.50 137 CYS A CA 1
ATOM 1122 C C . CYS A 1 137 ? 5.409 -12.333 0.056 1.00 82.50 137 CYS A C 1
ATOM 1124 O O . CYS A 1 137 ? 5.000 -12.688 -1.054 1.00 82.50 137 CYS A O 1
ATOM 1126 N N . ASP A 1 138 ? 4.702 -11.560 0.868 1.00 85.31 138 ASP A N 1
ATOM 1127 C CA . ASP A 1 138 ? 3.400 -10.949 0.585 1.00 85.31 138 ASP A CA 1
ATOM 1128 C C . ASP A 1 138 ? 3.491 -9.435 0.412 1.00 85.31 138 ASP A C 1
ATOM 1130 O O . ASP A 1 138 ? 2.565 -8.824 -0.097 1.00 85.31 138 ASP A O 1
ATOM 1134 N N . THR A 1 139 ? 4.604 -8.825 0.806 1.00 91.06 139 THR A N 1
ATOM 1135 C CA . THR A 1 139 ? 4.809 -7.387 0.710 1.00 91.06 139 THR A CA 1
ATOM 1136 C C . THR A 1 139 ? 6.215 -7.090 0.208 1.00 91.06 139 THR A C 1
ATOM 1138 O O . THR A 1 139 ? 7.194 -7.725 0.619 1.00 91.06 139 THR A O 1
ATOM 1141 N N . PHE A 1 140 ? 6.298 -6.122 -0.700 1.00 92.50 140 PHE A N 1
ATOM 1142 C CA . PHE A 1 140 ? 7.501 -5.717 -1.411 1.00 92.50 140 PHE A CA 1
ATOM 1143 C C . PHE A 1 140 ? 7.731 -4.218 -1.287 1.00 92.50 140 PHE A C 1
ATOM 1145 O O . PHE A 1 140 ? 6.779 -3.444 -1.241 1.00 92.50 140 PHE A O 1
ATOM 1152 N N . TYR A 1 141 ? 8.999 -3.819 -1.274 1.00 91.25 141 TYR A N 1
ATOM 1153 C CA . TYR A 1 141 ? 9.419 -2.437 -1.080 1.00 91.25 141 TYR A CA 1
ATOM 1154 C C . TYR A 1 141 ? 10.289 -1.972 -2.244 1.00 91.25 141 TYR A C 1
ATOM 1156 O O . TYR A 1 141 ? 11.321 -2.576 -2.546 1.00 91.25 141 TYR A O 1
ATOM 1164 N N . GLY A 1 142 ? 9.866 -0.899 -2.900 1.00 89.88 142 GLY A N 1
ATOM 1165 C CA . GLY A 1 142 ? 10.630 -0.213 -3.932 1.00 89.88 142 GLY A CA 1
ATOM 1166 C C . GLY A 1 142 ? 11.245 1.066 -3.374 1.00 89.88 142 GLY A C 1
ATOM 1167 O O . GLY A 1 142 ? 10.530 1.925 -2.866 1.00 89.88 142 GLY A O 1
ATOM 1168 N N . ASP A 1 143 ? 12.562 1.208 -3.504 1.00 87.19 143 ASP A N 1
ATOM 1169 C CA . ASP A 1 143 ? 13.239 2.495 -3.343 1.00 87.19 143 ASP A CA 1
ATOM 1170 C C . ASP A 1 143 ? 13.257 3.188 -4.710 1.00 87.19 143 ASP A C 1
ATOM 1172 O O . ASP A 1 143 ? 13.895 2.713 -5.661 1.00 87.19 143 ASP A O 1
ATOM 1176 N N . LEU A 1 144 ? 12.504 4.281 -4.833 1.00 86.56 144 LEU A N 1
ATOM 1177 C CA . LEU A 1 144 ? 12.352 5.025 -6.084 1.00 86.56 144 LEU A CA 1
ATOM 1178 C C . LEU A 1 144 ? 13.201 6.301 -6.117 1.00 86.56 144 LEU A C 1
ATOM 1180 O O . LEU A 1 144 ? 13.316 6.924 -7.175 1.00 86.56 144 LEU A O 1
ATOM 1184 N N . GLY A 1 145 ? 13.853 6.642 -5.006 1.00 84.62 145 GLY A N 1
ATOM 1185 C CA . GLY A 1 145 ? 14.652 7.844 -4.824 1.00 84.62 145 GLY A CA 1
ATOM 1186 C C . GLY A 1 145 ? 14.854 8.169 -3.338 1.00 84.62 145 GLY A C 1
ATOM 1187 O O . GLY A 1 145 ? 14.236 7.546 -2.480 1.00 84.62 145 GLY A O 1
ATOM 1188 N N . PRO A 1 146 ? 15.677 9.183 -3.011 1.00 82.88 146 PRO A N 1
ATOM 1189 C CA . PRO A 1 146 ? 16.059 9.498 -1.627 1.00 82.88 146 PRO A CA 1
ATOM 1190 C C . PRO A 1 146 ? 14.887 9.739 -0.665 1.00 82.88 146 PRO A C 1
ATOM 1192 O O . PRO A 1 146 ? 15.018 9.521 0.537 1.00 82.88 146 PRO A O 1
ATOM 1195 N N . GLU A 1 147 ? 13.755 10.202 -1.191 1.00 85.69 147 GLU A N 1
ATOM 1196 C CA . GLU A 1 147 ? 12.577 10.618 -0.424 1.00 85.69 147 GLU A CA 1
ATOM 1197 C C . GLU A 1 147 ? 11.300 9.921 -0.910 1.00 85.69 147 GLU A C 1
ATOM 1199 O O . GLU A 1 147 ? 10.208 10.303 -0.508 1.00 85.69 147 GLU A O 1
ATOM 1204 N N . GLU A 1 148 ? 11.426 8.920 -1.787 1.00 89.81 148 GLU A N 1
ATOM 1205 C CA . GLU A 1 148 ? 10.281 8.238 -2.383 1.00 89.81 148 GLU A CA 1
ATOM 1206 C C . GLU A 1 148 ? 10.350 6.745 -2.130 1.00 89.81 148 GLU A C 1
ATOM 1208 O O . GLU A 1 148 ? 11.283 6.048 -2.549 1.00 89.81 148 GLU A O 1
ATOM 1213 N N . ARG A 1 149 ? 9.315 6.256 -1.456 1.00 90.50 149 ARG A N 1
ATOM 1214 C CA . ARG A 1 149 ? 9.197 4.855 -1.083 1.00 90.50 149 ARG A CA 1
ATOM 1215 C C . ARG A 1 149 ? 7.893 4.304 -1.606 1.00 90.50 149 ARG A C 1
ATOM 1217 O O . ARG A 1 149 ? 6.853 4.952 -1.568 1.00 90.50 149 ARG A O 1
ATOM 1224 N N . LEU A 1 150 ? 7.975 3.071 -2.063 1.00 93.44 150 LEU A N 1
ATOM 1225 C CA . LEU A 1 150 ? 6.850 2.314 -2.558 1.00 93.44 150 LEU A CA 1
ATOM 1226 C C . LEU A 1 150 ? 6.721 1.045 -1.728 1.00 93.44 150 LEU A C 1
ATOM 1228 O O . LEU A 1 150 ? 7.700 0.321 -1.550 1.00 93.44 150 LEU A O 1
ATOM 1232 N N . GLN A 1 151 ? 5.511 0.741 -1.286 1.00 94.56 151 GLN A N 1
ATOM 1233 C CA . GLN A 1 151 ? 5.138 -0.549 -0.733 1.00 94.56 151 GLN A CA 1
ATOM 1234 C C . GLN A 1 151 ? 4.075 -1.181 -1.633 1.00 94.56 151 GLN A C 1
ATOM 1236 O O . GLN A 1 151 ? 3.138 -0.520 -2.071 1.00 94.56 151 GLN A O 1
ATOM 1241 N N . VAL A 1 152 ? 4.220 -2.474 -1.905 1.00 95.88 152 VAL A N 1
ATOM 1242 C CA . VAL A 1 152 ? 3.240 -3.278 -2.636 1.00 95.88 152 VAL A CA 1
ATOM 1243 C C . VAL A 1 152 ? 2.894 -4.479 -1.774 1.00 95.88 152 VAL A C 1
ATOM 1245 O O . VAL A 1 152 ? 3.761 -5.321 -1.553 1.00 95.88 152 VAL A O 1
ATOM 1248 N N . ALA A 1 153 ? 1.662 -4.559 -1.284 1.00 94.75 153 ALA A N 1
ATOM 1249 C CA . ALA A 1 153 ? 1.177 -5.649 -0.446 1.00 94.75 153 ALA A CA 1
ATOM 1250 C C . ALA A 1 153 ? 0.117 -6.470 -1.187 1.00 94.75 153 ALA A C 1
ATOM 1252 O O . ALA A 1 153 ? -0.816 -5.928 -1.773 1.00 94.75 153 ALA A O 1
ATOM 1253 N N . PHE A 1 154 ? 0.239 -7.787 -1.134 1.00 92.69 154 PHE A N 1
ATOM 1254 C CA . PHE A 1 154 ? -0.642 -8.749 -1.782 1.00 92.69 154 PHE A CA 1
ATOM 1255 C C . PHE A 1 154 ? -1.511 -9.424 -0.727 1.00 92.69 154 PHE A C 1
ATOM 1257 O O . PHE A 1 154 ? -0.984 -9.912 0.275 1.00 92.69 154 PHE A O 1
ATOM 1264 N N . SER A 1 155 ? -2.821 -9.476 -0.961 1.00 91.38 155 SER A N 1
ATOM 1265 C CA . SER A 1 155 ? -3.735 -10.191 -0.072 1.00 91.38 155 SER A CA 1
ATOM 1266 C C . SER A 1 155 ? -3.524 -11.709 -0.170 1.00 91.38 155 SER A C 1
ATOM 1268 O O . SER A 1 155 ? -2.807 -12.204 -1.059 1.00 91.38 155 SER A O 1
ATOM 1270 N N . ALA A 1 156 ? -4.113 -12.478 0.752 1.00 85.00 156 ALA A N 1
ATOM 1271 C CA . ALA A 1 156 ? -4.082 -13.935 0.653 1.00 85.00 156 ALA A CA 1
ATOM 1272 C C . ALA A 1 156 ? -4.627 -14.413 -0.711 1.00 85.00 156 ALA A C 1
ATOM 1274 O O . ALA A 1 156 ? -5.493 -13.795 -1.327 1.00 85.00 156 ALA A O 1
ATOM 1275 N N . GLY A 1 157 ? -4.006 -15.459 -1.264 1.00 81.69 157 GLY A N 1
ATOM 1276 C CA . GLY A 1 157 ? -4.301 -15.929 -2.623 1.00 81.69 157 GLY A CA 1
ATOM 1277 C C . GLY A 1 157 ? -3.938 -14.967 -3.768 1.00 81.69 157 GLY A C 1
ATOM 1278 O O . GLY A 1 157 ? -4.170 -15.319 -4.920 1.00 81.69 157 GLY A O 1
ATOM 1279 N N . GLU A 1 158 ? -3.332 -13.800 -3.492 1.00 86.75 158 GLU A N 1
ATOM 1280 C CA . GLU A 1 158 ? -3.050 -12.737 -4.481 1.00 86.75 158 GLU A CA 1
ATOM 1281 C C . GLU A 1 158 ? -4.313 -12.187 -5.159 1.00 86.75 158 GLU A C 1
ATOM 1283 O O . GLU A 1 158 ? -4.259 -11.723 -6.304 1.00 86.75 158 GLU A O 1
ATOM 1288 N N . ARG A 1 159 ? -5.458 -12.257 -4.467 1.00 88.31 159 ARG A N 1
ATOM 1289 C CA . ARG A 1 159 ? -6.730 -11.757 -4.998 1.00 88.31 159 ARG A CA 1
ATOM 1290 C C . ARG A 1 159 ? -6.669 -10.249 -5.228 1.00 88.31 159 ARG A C 1
ATOM 1292 O O . ARG A 1 159 ? -7.055 -9.792 -6.303 1.00 88.31 159 ARG A O 1
ATOM 1299 N N . HIS A 1 160 ? -6.087 -9.528 -4.270 1.00 94.31 160 HIS A N 1
ATOM 1300 C CA . HIS A 1 160 ? -6.000 -8.072 -4.271 1.00 94.31 160 HIS A CA 1
ATOM 1301 C C . HIS A 1 160 ? -4.566 -7.577 -4.058 1.00 94.31 160 HIS A C 1
ATOM 1303 O O . HIS A 1 160 ? -3.712 -8.272 -3.490 1.00 94.31 160 HIS A O 1
ATOM 1309 N N . ARG A 1 161 ? -4.292 -6.358 -4.532 1.00 95.25 161 ARG A N 1
ATOM 1310 C CA . ARG A 1 161 ? -3.007 -5.666 -4.374 1.00 95.25 161 ARG A CA 1
ATOM 1311 C C . ARG A 1 161 ? -3.232 -4.276 -3.822 1.00 95.25 161 ARG A C 1
ATOM 1313 O O . ARG A 1 161 ? -4.034 -3.519 -4.353 1.00 95.25 161 ARG A O 1
ATOM 1320 N N . ALA A 1 162 ? -2.461 -3.930 -2.809 1.00 97.69 162 ALA A N 1
ATOM 1321 C CA . ALA A 1 162 ? -2.365 -2.586 -2.287 1.00 97.69 162 ALA A CA 1
ATOM 1322 C C . ALA A 1 162 ? -1.025 -1.995 -2.700 1.00 97.69 162 ALA A C 1
ATOM 1324 O O . ALA A 1 162 ? 0.019 -2.617 -2.505 1.00 97.69 162 ALA A O 1
ATOM 1325 N N . VAL A 1 163 ? -1.055 -0.798 -3.268 1.00 97.75 163 VAL A N 1
ATOM 1326 C CA . VAL A 1 163 ? 0.133 -0.032 -3.620 1.00 97.75 163 VAL A CA 1
ATOM 1327 C C . VAL A 1 163 ? 0.106 1.249 -2.811 1.00 97.75 163 VAL A C 1
ATOM 1329 O O . VAL A 1 163 ? -0.754 2.094 -3.026 1.00 97.75 163 VAL A O 1
ATOM 1332 N N . LEU A 1 164 ? 1.036 1.382 -1.875 1.00 96.19 164 LEU A N 1
ATOM 1333 C CA . LEU A 1 164 ? 1.208 2.573 -1.056 1.00 96.19 164 LEU A CA 1
ATOM 1334 C C . LEU A 1 164 ? 2.459 3.309 -1.533 1.00 96.19 164 LEU A C 1
ATOM 1336 O O . LEU A 1 164 ? 3.562 2.760 -1.518 1.00 96.19 164 LEU A O 1
ATOM 1340 N N . TRP A 1 165 ? 2.278 4.540 -1.992 1.00 95.12 165 TRP A N 1
ATOM 1341 C CA . TRP A 1 165 ? 3.347 5.406 -2.471 1.00 95.12 165 TRP A CA 1
ATOM 1342 C C . TRP A 1 165 ? 3.509 6.582 -1.525 1.00 95.12 165 TRP A C 1
ATOM 1344 O O . TRP A 1 165 ? 2.581 7.366 -1.361 1.00 95.12 165 TRP A O 1
ATOM 1354 N N . HIS A 1 166 ? 4.700 6.745 -0.971 1.00 91.25 166 HIS A N 1
ATOM 1355 C CA . HIS A 1 166 ? 5.053 7.904 -0.161 1.00 91.25 166 HIS A CA 1
ATOM 1356 C C . HIS A 1 166 ? 5.902 8.853 -0.992 1.00 91.25 166 HIS A C 1
ATOM 1358 O O . HIS A 1 166 ? 7.001 8.484 -1.421 1.00 91.25 166 HIS A O 1
ATOM 1364 N N . ASP A 1 167 ? 5.368 10.047 -1.253 1.00 85.56 167 ASP A N 1
ATOM 1365 C CA . ASP A 1 167 ? 6.162 11.176 -1.731 1.00 85.56 167 ASP A CA 1
ATOM 1366 C C . ASP A 1 167 ? 6.726 11.980 -0.539 1.00 85.56 167 ASP A C 1
ATOM 1368 O O . ASP A 1 167 ? 6.486 11.654 0.627 1.00 85.56 167 ASP A O 1
ATOM 1372 N N . ARG A 1 168 ? 7.594 12.956 -0.832 1.00 69.44 168 ARG A N 1
ATOM 1373 C CA . ARG A 1 168 ? 8.369 13.731 0.151 1.00 69.44 168 ARG A CA 1
ATOM 1374 C C . ARG A 1 168 ? 7.574 14.070 1.419 1.00 69.44 168 ARG A C 1
ATOM 1376 O O . ARG A 1 168 ? 6.609 14.815 1.362 1.00 69.44 168 ARG A O 1
ATOM 1383 N N . VAL A 1 169 ? 8.113 13.645 2.564 1.00 61.53 169 VAL A N 1
ATOM 1384 C CA . VAL A 1 169 ? 7.726 14.086 3.917 1.00 61.53 169 VAL A CA 1
ATOM 1385 C C . VAL A 1 169 ? 6.229 13.888 4.218 1.00 61.53 169 VAL A C 1
ATOM 1387 O O . VAL A 1 169 ? 5.509 14.841 4.496 1.00 61.53 169 VAL A O 1
ATOM 1390 N N . LEU A 1 170 ? 5.828 12.613 4.286 1.00 62.22 170 LEU A N 1
ATOM 1391 C CA . LEU A 1 170 ? 4.637 12.108 4.998 1.00 62.22 170 LEU A CA 1
ATOM 1392 C C . LEU A 1 170 ? 3.288 12.164 4.257 1.00 62.22 170 LEU A C 1
ATOM 1394 O O . LEU A 1 170 ? 2.259 11.897 4.873 1.00 62.22 170 LEU A O 1
ATOM 1398 N N . THR A 1 171 ? 3.258 12.437 2.951 1.00 79.12 171 THR A N 1
ATOM 1399 C CA . THR A 1 171 ? 2.042 12.246 2.140 1.00 79.12 171 THR A CA 1
ATOM 1400 C C . THR A 1 171 ? 2.061 10.896 1.429 1.00 79.12 171 THR A C 1
ATOM 1402 O O . THR A 1 171 ? 2.650 10.709 0.362 1.00 79.12 171 THR A O 1
ATOM 1405 N N . GLY A 1 172 ? 1.395 9.924 2.051 1.00 90.38 172 GLY A N 1
ATOM 1406 C CA . GLY A 1 172 ? 1.104 8.636 1.437 1.00 90.38 172 GLY A CA 1
ATOM 1407 C C . GLY A 1 172 ? -0.099 8.719 0.499 1.00 90.38 172 GLY A C 1
ATOM 1408 O O . GLY A 1 172 ? -1.085 9.390 0.791 1.00 90.38 172 GLY A O 1
ATOM 1409 N N . ARG A 1 173 ? -0.040 7.996 -0.618 1.00 95.25 173 ARG A N 1
ATOM 1410 C CA . ARG A 1 173 ? -1.171 7.735 -1.518 1.00 95.25 173 ARG A CA 1
ATOM 1411 C C . ARG A 1 173 ? -1.358 6.234 -1.663 1.00 95.25 173 ARG A C 1
ATOM 1413 O O . ARG A 1 173 ? -0.378 5.515 -1.862 1.00 95.25 173 ARG A O 1
ATOM 1420 N N . LEU A 1 174 ? -2.597 5.768 -1.582 1.00 97.31 174 LEU A N 1
ATOM 1421 C CA . LEU A 1 174 ? -2.933 4.352 -1.646 1.00 97.31 174 LEU A CA 1
ATOM 1422 C C . LEU A 1 174 ? -3.763 4.052 -2.889 1.00 97.31 174 LEU A C 1
ATOM 1424 O O . LEU A 1 174 ? -4.713 4.764 -3.206 1.00 97.31 174 LEU A O 1
ATOM 1428 N N . TRP A 1 175 ? -3.430 2.945 -3.544 1.00 98.06 175 TRP A N 1
ATOM 1429 C CA . TRP A 1 175 ? -4.267 2.324 -4.558 1.00 98.06 175 TRP A CA 1
ATOM 1430 C C . TRP A 1 175 ? -4.546 0.876 -4.187 1.00 98.06 175 TRP A C 1
ATOM 1432 O O . TRP A 1 175 ? -3.616 0.142 -3.852 1.00 98.06 175 TRP A O 1
ATOM 1442 N N . ILE A 1 176 ? -5.799 0.450 -4.306 1.00 97.56 176 ILE A N 1
ATOM 1443 C CA . ILE A 1 176 ? -6.202 -0.954 -4.200 1.00 97.56 176 ILE A CA 1
ATOM 1444 C C . ILE A 1 176 ? -6.644 -1.418 -5.584 1.00 97.56 176 ILE A C 1
ATOM 1446 O O . ILE A 1 176 ? -7.513 -0.808 -6.199 1.00 97.56 176 ILE A O 1
ATOM 1450 N N . ASP A 1 177 ? -5.975 -2.439 -6.121 1.00 96.00 177 ASP A N 1
ATOM 1451 C CA . ASP A 1 177 ? -6.192 -2.963 -7.478 1.00 96.00 177 ASP A CA 1
ATOM 1452 C C . ASP A 1 177 ? -6.177 -1.878 -8.576 1.00 96.00 177 ASP A C 1
ATOM 1454 O O . ASP A 1 177 ? -6.846 -1.966 -9.604 1.00 96.00 177 ASP A O 1
ATOM 1458 N N . GLY A 1 178 ? -5.368 -0.836 -8.357 1.00 94.75 178 GLY A N 1
ATOM 1459 C CA . GLY A 1 178 ? -5.213 0.307 -9.258 1.00 94.75 178 GLY A CA 1
ATOM 1460 C C . GLY A 1 178 ? -6.220 1.444 -9.052 1.00 94.75 178 GLY A C 1
ATOM 1461 O O . GLY A 1 178 ? -6.036 2.502 -9.652 1.00 94.75 178 GLY A O 1
ATOM 1462 N N . ALA A 1 179 ? -7.233 1.282 -8.197 1.00 96.19 179 ALA A N 1
ATOM 1463 C CA . ALA A 1 179 ? -8.168 2.348 -7.835 1.00 96.19 179 ALA A CA 1
ATOM 1464 C C . ALA A 1 179 ? -7.638 3.161 -6.639 1.00 96.19 179 ALA A C 1
ATOM 1466 O O . ALA A 1 179 ? -7.178 2.550 -5.673 1.00 96.19 179 ALA A O 1
ATOM 1467 N N . PRO A 1 180 ? -7.676 4.507 -6.671 1.00 96.56 180 PRO A N 1
ATOM 1468 C CA . PRO A 1 180 ? -7.232 5.329 -5.548 1.00 96.56 180 PRO A CA 1
ATOM 1469 C C . PRO A 1 180 ? -8.147 5.142 -4.330 1.00 96.56 180 PRO A C 1
ATOM 1471 O O . PRO A 1 180 ? -9.362 4.993 -4.466 1.00 96.56 180 PRO A O 1
ATOM 1474 N N . VAL A 1 181 ? -7.560 5.148 -3.133 1.00 97.00 181 VAL A N 1
ATOM 1475 C CA . VAL A 1 181 ? -8.263 4.974 -1.857 1.00 97.00 181 VAL A CA 1
ATOM 1476 C C . VAL A 1 181 ? -7.738 5.984 -0.841 1.00 97.00 181 VAL A C 1
ATOM 1478 O O . VAL A 1 181 ? -6.531 6.100 -0.649 1.00 97.00 181 VAL A O 1
ATOM 1481 N N . GLY A 1 182 ? -8.652 6.676 -0.153 1.00 93.88 182 GLY A N 1
ATOM 1482 C CA . GLY A 1 182 ? -8.299 7.591 0.936 1.00 93.88 182 GLY A CA 1
ATOM 1483 C C . GLY A 1 182 ? -7.618 8.881 0.472 1.00 93.88 182 GLY A C 1
ATOM 1484 O O . GLY A 1 182 ? -6.679 9.326 1.118 1.00 93.88 182 GLY A O 1
ATOM 1485 N N . GLU A 1 183 ? -8.065 9.475 -0.639 1.00 91.38 183 GLU A N 1
ATOM 1486 C CA . GLU A 1 183 ? -7.448 10.688 -1.211 1.00 91.38 183 GLU A CA 1
ATOM 1487 C C . GLU A 1 183 ? -7.497 11.913 -0.277 1.00 91.38 183 GLU A C 1
ATOM 1489 O O . GLU A 1 183 ? -6.656 12.801 -0.399 1.00 91.38 183 GLU A O 1
ATOM 1494 N N . ASP A 1 184 ? -8.427 11.931 0.682 1.00 90.25 184 ASP A N 1
ATOM 1495 C CA . ASP A 1 184 ? -8.662 13.0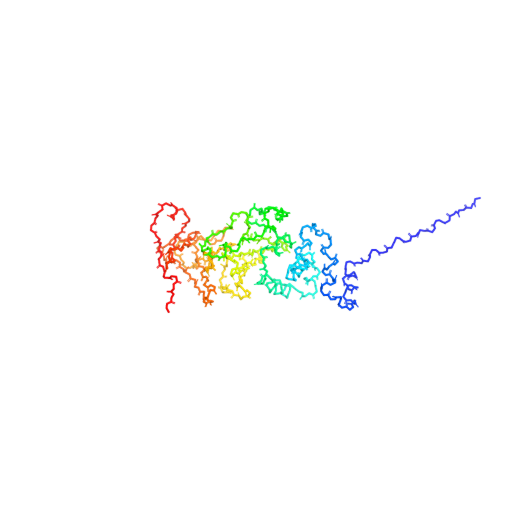56 1.599 1.00 90.25 184 ASP A CA 1
ATOM 1496 C C . ASP A 1 184 ? -8.051 12.861 3.000 1.00 90.25 184 ASP A C 1
ATOM 1498 O O . ASP A 1 184 ? -8.349 13.624 3.919 1.00 90.25 184 ASP A O 1
ATOM 1502 N N . VAL A 1 185 ? -7.218 11.833 3.201 1.00 92.25 185 VAL A N 1
ATOM 1503 C CA . VAL A 1 185 ? -6.633 11.516 4.515 1.00 92.25 185 VAL A CA 1
ATOM 1504 C C . VAL A 1 185 ? -5.114 11.392 4.466 1.00 92.25 185 VAL A C 1
ATOM 1506 O O . VAL A 1 185 ? -4.524 10.962 3.477 1.00 92.25 185 VAL A O 1
ATOM 1509 N N . PHE A 1 186 ? -4.465 11.734 5.579 1.00 92.00 186 PHE A N 1
ATOM 1510 C CA . PHE A 1 186 ? -3.030 11.522 5.754 1.00 92.00 186 PHE A CA 1
ATOM 1511 C C . PHE A 1 186 ? -2.768 10.070 6.133 1.00 92.00 186 PHE A C 1
ATOM 1513 O O . PHE A 1 186 ? -3.019 9.666 7.269 1.00 92.00 186 PHE A O 1
ATOM 1520 N N . LEU A 1 187 ? -2.288 9.292 5.166 1.00 93.44 187 LEU A N 1
ATOM 1521 C CA . LEU A 1 187 ? -1.986 7.878 5.345 1.00 93.44 187 LEU A CA 1
ATOM 1522 C C . LEU A 1 187 ? -0.701 7.672 6.151 1.00 93.44 187 LEU A C 1
ATOM 1524 O O . LEU A 1 187 ? 0.322 8.305 5.887 1.00 93.44 187 LEU A O 1
ATOM 1528 N N . GLY A 1 188 ? -0.746 6.722 7.081 1.00 91.06 188 GLY A N 1
ATOM 1529 C CA . GLY A 1 188 ? 0.418 6.222 7.797 1.00 91.06 188 GLY A CA 1
ATOM 1530 C C . GLY A 1 188 ? 1.401 5.494 6.879 1.00 91.06 188 GLY A C 1
ATOM 1531 O O . GLY A 1 188 ? 1.137 5.214 5.708 1.00 91.06 188 GLY A O 1
ATOM 1532 N N . GLU A 1 189 ? 2.572 5.165 7.420 1.00 88.25 189 GLU A N 1
ATOM 1533 C CA . GLU A 1 189 ? 3.665 4.608 6.619 1.00 88.25 189 GLU A CA 1
ATOM 1534 C C . GLU A 1 189 ? 3.384 3.197 6.084 1.00 88.25 189 GLU A C 1
ATOM 1536 O O . GLU A 1 189 ? 3.899 2.833 5.024 1.00 88.25 189 GLU A O 1
ATOM 1541 N N . TRP A 1 190 ? 2.578 2.409 6.800 1.00 89.06 190 TRP A N 1
ATOM 1542 C CA . TRP A 1 190 ? 2.408 0.980 6.552 1.00 89.06 190 TRP A CA 1
ATOM 1543 C C . TRP A 1 190 ? 0.945 0.567 6.671 1.00 89.06 190 TRP A C 1
ATOM 1545 O O . TRP A 1 190 ? 0.282 0.883 7.656 1.00 89.06 190 TRP A O 1
ATOM 1555 N N . GLY A 1 191 ? 0.469 -0.209 5.698 1.00 93.00 191 GLY A N 1
ATOM 1556 C CA . GLY A 1 191 ? -0.809 -0.913 5.790 1.00 93.00 191 GLY A CA 1
ATOM 1557 C C . GLY A 1 191 ? -0.636 -2.428 5.729 1.00 93.00 191 GLY A C 1
ATOM 1558 O O . GLY A 1 191 ? 0.457 -2.944 5.466 1.00 93.00 191 GLY A O 1
ATOM 1559 N N . ARG A 1 192 ? -1.724 -3.154 5.986 1.00 93.31 192 ARG A N 1
ATOM 1560 C CA . ARG A 1 192 ? -1.759 -4.615 5.891 1.00 93.31 192 ARG A CA 1
ATOM 1561 C C . ARG A 1 192 ? -3.107 -5.127 5.413 1.00 93.31 192 ARG A C 1
ATOM 1563 O O . ARG A 1 192 ? -4.144 -4.522 5.669 1.00 93.31 192 ARG A O 1
ATOM 1570 N N . TRP A 1 193 ? -3.072 -6.297 4.792 1.00 94.69 193 TRP A N 1
ATOM 1571 C CA . TRP A 1 193 ? -4.269 -7.078 4.521 1.00 94.69 193 TRP A CA 1
ATOM 1572 C C . TRP A 1 193 ? -4.716 -7.820 5.783 1.00 94.69 193 TRP A C 1
ATOM 1574 O O . TRP A 1 193 ? -3.903 -8.476 6.438 1.00 94.69 193 TRP A O 1
ATOM 1584 N N . LEU A 1 194 ? -6.002 -7.714 6.109 1.00 92.50 194 LEU A N 1
ATOM 1585 C CA . LEU A 1 194 ? -6.703 -8.662 6.961 1.00 92.50 194 LEU A CA 1
ATOM 1586 C C . LEU A 1 194 ? -7.363 -9.676 6.039 1.00 92.50 194 LEU A C 1
ATOM 1588 O O . LEU A 1 194 ? -8.283 -9.338 5.283 1.00 92.50 194 LEU A O 1
ATOM 1592 N N . ASP A 1 195 ? -6.873 -10.908 6.125 1.00 87.44 195 ASP A N 1
ATOM 1593 C CA . ASP A 1 195 ? -7.297 -12.001 5.264 1.00 87.44 195 ASP A CA 1
ATOM 1594 C C . ASP A 1 195 ? -7.019 -11.700 3.768 1.00 87.44 195 ASP A C 1
ATOM 1596 O O . ASP A 1 195 ? -5.968 -11.158 3.406 1.00 87.44 195 ASP A O 1
ATOM 1600 N N . ASP A 1 196 ? -7.937 -12.049 2.873 1.00 88.69 196 ASP A N 1
ATOM 1601 C CA . ASP A 1 196 ? -7.875 -11.755 1.451 1.00 88.69 196 ASP A CA 1
ATOM 1602 C C . ASP A 1 196 ? -8.678 -10.511 1.046 1.00 88.69 196 ASP A C 1
ATOM 1604 O O . ASP A 1 196 ? -8.595 -10.137 -0.117 1.00 88.69 196 ASP A O 1
ATOM 1608 N N . ARG A 1 197 ? -9.405 -9.854 1.965 1.00 92.56 197 ARG A N 1
ATOM 1609 C CA . ARG A 1 197 ? -10.469 -8.887 1.622 1.00 92.56 197 ARG A CA 1
ATOM 1610 C C . ARG A 1 197 ? -10.253 -7.453 2.101 1.00 92.56 197 ARG A C 1
ATOM 1612 O O . ARG A 1 197 ? -10.528 -6.523 1.343 1.00 92.56 197 ARG A O 1
ATOM 1619 N N . PHE A 1 198 ? -9.815 -7.244 3.343 1.00 96.06 198 PHE A N 1
ATOM 1620 C CA . PHE A 1 198 ? -9.752 -5.892 3.909 1.00 96.06 198 PHE A CA 1
ATOM 1621 C C . PHE A 1 198 ? -8.328 -5.367 3.922 1.00 96.06 198 PHE A C 1
ATOM 1623 O O . PHE A 1 198 ? -7.440 -6.022 4.459 1.00 96.06 198 PHE A O 1
ATOM 1630 N N . TYR A 1 199 ? -8.108 -4.165 3.403 1.00 97.31 199 TYR A N 1
ATOM 1631 C CA . TYR A 1 199 ? -6.857 -3.448 3.606 1.00 97.31 199 TYR A CA 1
ATOM 1632 C C . TYR A 1 199 ? -7.023 -2.426 4.723 1.00 97.31 199 TYR A C 1
ATOM 1634 O O . TYR A 1 199 ? -7.950 -1.618 4.699 1.00 97.31 199 TYR A O 1
ATOM 1642 N N . VAL A 1 200 ? -6.124 -2.467 5.700 1.00 97.50 200 VAL A N 1
ATOM 1643 C CA . VAL A 1 200 ? -6.149 -1.595 6.874 1.00 97.50 200 VAL A CA 1
ATOM 1644 C C . VAL A 1 200 ? -4.870 -0.783 6.933 1.00 97.50 200 VAL A C 1
ATOM 1646 O O . VAL A 1 200 ? -3.773 -1.330 6.803 1.00 97.50 200 VAL A O 1
ATOM 1649 N N . ILE A 1 201 ? -5.015 0.519 7.152 1.00 96.81 201 ILE A N 1
ATOM 1650 C CA . ILE A 1 201 ? -3.905 1.456 7.303 1.00 96.81 201 ILE A CA 1
ATOM 1651 C C . ILE A 1 201 ? -4.261 2.516 8.346 1.00 96.81 201 ILE A C 1
ATOM 1653 O O . ILE A 1 201 ? -5.404 2.968 8.429 1.00 96.81 201 ILE A O 1
ATOM 1657 N N . GLU A 1 202 ? -3.282 2.886 9.165 1.00 95.81 202 GLU A N 1
ATOM 1658 C CA . GLU A 1 202 ? -3.414 4.007 10.097 1.00 95.81 202 GLU A CA 1
ATOM 1659 C C . GLU A 1 202 ? -3.531 5.313 9.308 1.00 95.81 202 GLU A C 1
ATOM 1661 O O . GLU A 1 202 ? -2.910 5.467 8.255 1.00 95.81 202 GLU A O 1
ATOM 1666 N N . VAL A 1 203 ? -4.324 6.256 9.806 1.00 95.38 203 VAL A N 1
ATOM 1667 C CA . VAL A 1 203 ? -4.387 7.622 9.275 1.00 95.38 203 VAL A CA 1
ATOM 1668 C C . VAL A 1 203 ? -4.357 8.607 10.437 1.00 95.38 203 VAL A C 1
ATOM 1670 O O . VAL A 1 203 ? -4.667 8.223 11.566 1.00 95.38 203 VAL A O 1
ATOM 1673 N N . ASN A 1 204 ? -3.989 9.865 10.191 1.00 93.50 204 ASN A N 1
ATOM 1674 C CA . ASN A 1 204 ? -3.982 10.868 11.260 1.00 93.50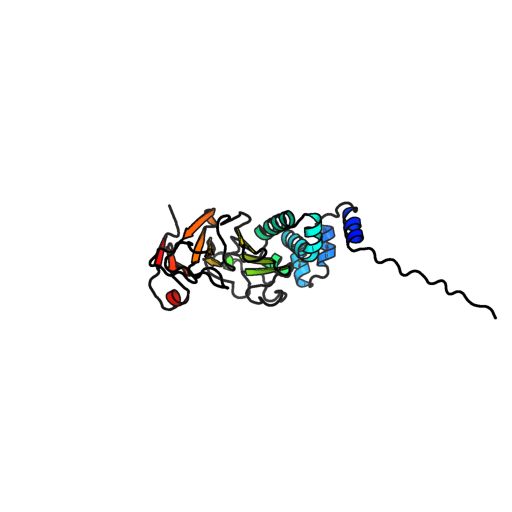 204 ASN A CA 1
ATOM 1675 C C . ASN A 1 204 ? -5.345 10.924 11.967 1.00 93.50 204 ASN A C 1
ATOM 1677 O O . ASN A 1 204 ? -6.396 10.922 11.322 1.00 93.50 204 ASN A O 1
ATOM 1681 N N . GLY A 1 205 ? -5.311 10.956 13.300 1.00 93.56 205 GLY A N 1
ATOM 1682 C CA . GLY A 1 205 ? -6.506 11.151 14.109 1.00 93.56 205 GLY A CA 1
ATOM 1683 C C . GLY A 1 205 ? -7.080 12.564 13.980 1.00 93.56 205 GLY A C 1
ATOM 1684 O O . GLY A 1 205 ? -6.422 13.450 13.427 1.00 93.56 205 GLY A O 1
ATOM 1685 N N . PRO A 1 206 ? -8.296 12.786 14.504 1.00 95.38 206 PRO A N 1
ATOM 1686 C CA . PRO A 1 206 ? -8.941 14.090 14.459 1.00 95.38 206 PRO A CA 1
ATOM 1687 C C . PRO A 1 206 ? -8.139 15.149 15.229 1.00 95.38 206 PRO A C 1
ATOM 1689 O O . PRO A 1 206 ? -7.718 14.925 16.368 1.00 95.38 206 PRO A O 1
ATOM 1692 N N . ASP A 1 207 ? -7.956 16.321 14.612 1.00 95.50 207 ASP A N 1
ATOM 1693 C CA . ASP A 1 207 ? -7.165 17.421 15.181 1.00 95.50 207 ASP A CA 1
ATOM 1694 C C . ASP A 1 207 ? -7.757 17.983 16.485 1.00 95.50 207 ASP A C 1
ATOM 1696 O O . ASP A 1 207 ? -7.034 18.522 17.324 1.00 95.50 207 ASP A O 1
ATOM 1700 N N . ASP A 1 208 ? -9.072 17.859 16.667 1.00 96.06 208 ASP A N 1
ATOM 1701 C CA . ASP A 1 208 ? -9.815 18.333 17.834 1.00 96.06 208 ASP A CA 1
ATOM 1702 C C . ASP A 1 208 ? -9.953 17.279 18.946 1.00 96.06 208 ASP A C 1
ATOM 1704 O O . ASP A 1 208 ? -10.596 17.535 19.970 1.00 96.06 208 ASP A O 1
ATOM 1708 N N . HIS A 1 209 ? -9.325 16.109 18.798 1.00 97.44 209 HIS A N 1
ATOM 1709 C CA . HIS A 1 209 ? -9.363 15.082 19.830 1.00 97.44 209 HIS A CA 1
ATOM 1710 C C . HIS A 1 209 ? -8.686 15.582 21.125 1.00 97.44 209 HIS A C 1
ATOM 1712 O O . HIS A 1 209 ? -7.540 16.030 21.102 1.00 97.44 209 HIS A O 1
ATOM 1718 N N . PRO A 1 210 ? -9.320 15.467 22.308 1.00 96.94 210 PRO A N 1
ATOM 1719 C CA . PRO A 1 210 ? -8.832 16.106 23.538 1.00 96.94 210 PRO A CA 1
ATOM 1720 C C . PRO A 1 210 ? -7.497 15.553 24.057 1.00 96.94 210 PRO A C 1
ATOM 1722 O O . PRO A 1 210 ? -6.833 16.199 24.864 1.00 96.94 210 PRO A O 1
ATOM 1725 N N . LYS A 1 211 ? -7.114 14.348 23.622 1.00 96.06 211 LYS A N 1
ATOM 1726 C CA . LYS A 1 211 ? -5.819 13.714 23.937 1.00 96.06 211 LYS A CA 1
ATOM 1727 C C . LYS A 1 211 ? -4.800 13.841 22.798 1.00 96.06 211 LYS A C 1
ATOM 1729 O O . LYS A 1 211 ? -3.816 13.106 22.798 1.00 96.06 211 LYS A O 1
ATOM 1734 N N . GLN A 1 212 ? -5.081 14.678 21.801 1.00 96.81 212 GLN A N 1
ATOM 1735 C CA . GLN A 1 212 ? -4.213 14.850 20.648 1.00 96.81 212 GLN A CA 1
ATOM 1736 C C . GLN A 1 212 ? -2.985 15.683 20.995 1.00 96.81 212 GLN A C 1
ATOM 1738 O O . GLN A 1 212 ? -3.075 16.748 21.605 1.00 96.81 212 GLN A O 1
ATOM 1743 N N . GLU A 1 213 ? -1.833 15.197 20.552 1.00 94.06 213 GLU A N 1
ATOM 1744 C CA . GLU A 1 213 ? -0.547 15.873 20.666 1.00 94.06 213 GLU A CA 1
ATOM 1745 C C . GLU A 1 213 ? 0.195 15.735 19.331 1.00 94.06 213 GLU A C 1
ATOM 1747 O O . GLU A 1 213 ? 0.117 14.690 18.681 1.00 94.06 213 GLU A O 1
ATOM 1752 N N . TYR A 1 214 ? 0.921 16.783 18.929 1.00 90.38 214 TYR A N 1
ATOM 1753 C CA . TYR A 1 214 ? 1.751 16.783 17.721 1.00 90.38 214 TYR A CA 1
ATOM 1754 C C . TYR A 1 214 ? 3.222 16.848 18.109 1.00 90.38 214 TYR A C 1
ATOM 1756 O O . TYR A 1 214 ? 3.670 17.800 18.753 1.00 90.38 214 TYR A O 1
ATOM 1764 N N . GLY A 1 215 ? 3.976 15.831 17.702 1.00 83.06 215 GLY A N 1
ATOM 1765 C CA . GLY A 1 215 ? 5.409 15.736 17.946 1.00 83.06 215 GLY A CA 1
ATOM 1766 C C . GLY A 1 215 ? 6.211 15.538 16.665 1.00 83.06 215 GLY A C 1
ATOM 1767 O O . GLY A 1 215 ? 5.688 15.542 15.555 1.00 83.06 215 GLY A O 1
ATOM 1768 N N . PHE A 1 216 ? 7.511 15.295 16.830 1.00 76.19 216 PHE A N 1
ATOM 1769 C CA . PHE A 1 216 ? 8.418 14.983 15.719 1.00 76.19 216 PHE A CA 1
ATOM 1770 C C . PHE A 1 216 ? 8.015 13.707 14.945 1.00 76.19 216 PHE A C 1
ATOM 1772 O O . PHE A 1 216 ? 8.442 13.522 13.813 1.00 76.19 216 PHE A O 1
ATOM 1779 N N . GLY A 1 217 ? 7.186 12.845 15.548 1.00 73.12 217 GLY A N 1
ATOM 1780 C CA . GLY A 1 217 ? 6.620 11.643 14.928 1.00 73.12 217 GLY A CA 1
ATOM 1781 C C . GLY A 1 217 ? 5.204 11.806 14.364 1.00 73.12 217 GLY A C 1
ATOM 1782 O O . GLY A 1 217 ? 4.617 10.805 13.977 1.00 73.12 217 GLY A O 1
ATOM 1783 N N . GLY A 1 218 ? 4.650 13.023 14.330 1.00 84.00 218 GLY A N 1
ATOM 1784 C CA . GLY A 1 218 ? 3.279 13.276 13.878 1.00 84.00 218 GLY A CA 1
ATOM 1785 C C . GLY A 1 218 ? 2.249 13.278 15.010 1.00 84.00 218 GLY A C 1
ATOM 1786 O O . GLY A 1 218 ? 2.562 13.659 16.143 1.00 84.00 218 GLY A O 1
ATOM 1787 N N . ALA A 1 219 ? 1.016 12.913 14.659 1.00 89.06 219 ALA A N 1
ATOM 1788 C CA . ALA A 1 219 ? -0.129 12.792 15.555 1.00 89.06 219 ALA A CA 1
ATOM 1789 C C . ALA A 1 219 ? 0.047 11.630 16.549 1.00 89.06 219 ALA A C 1
ATOM 1791 O O . ALA A 1 219 ? 0.476 10.542 16.171 1.00 89.06 219 ALA A O 1
ATOM 1792 N N . VAL A 1 220 ? -0.297 11.848 17.822 1.00 93.88 220 VAL A N 1
ATOM 1793 C CA . VAL A 1 220 ? -0.295 10.780 18.842 1.00 93.88 220 VAL A CA 1
ATOM 1794 C C . VAL A 1 220 ? -1.561 9.929 18.786 1.00 93.88 220 VAL A C 1
ATOM 1796 O O . VAL A 1 220 ? -1.491 8.728 19.042 1.00 93.88 220 VAL A O 1
ATOM 1799 N N . ILE A 1 221 ? -2.712 10.538 18.496 1.00 96.81 221 ILE A N 1
ATOM 1800 C CA . ILE A 1 221 ? -3.970 9.825 18.295 1.00 96.81 221 ILE A CA 1
ATOM 1801 C C . ILE A 1 221 ? -4.160 9.610 16.801 1.00 96.81 221 ILE A C 1
ATOM 1803 O O . ILE A 1 221 ? -4.063 10.546 16.008 1.00 96.81 221 ILE A O 1
ATOM 1807 N N . ASN A 1 222 ? -4.434 8.364 16.441 1.00 96.38 222 ASN A N 1
ATOM 1808 C CA . ASN A 1 222 ? -4.589 7.908 15.075 1.00 96.38 222 ASN A CA 1
ATOM 1809 C C . ASN A 1 222 ? -6.003 7.382 14.844 1.00 96.38 222 ASN A C 1
ATOM 1811 O O . ASN A 1 222 ? -6.637 6.791 15.719 1.00 96.38 222 ASN A O 1
ATOM 1815 N N . SER A 1 223 ? -6.474 7.596 13.628 1.00 97.38 223 SER A N 1
ATOM 1816 C CA . SER A 1 223 ? -7.661 6.973 13.064 1.00 97.38 223 SER A CA 1
ATOM 1817 C C . SER A 1 223 ? -7.252 5.732 12.271 1.00 97.38 223 SER A C 1
ATOM 1819 O O . SER A 1 223 ? -6.068 5.466 12.042 1.00 97.38 223 SER A O 1
ATOM 1821 N N . VAL A 1 224 ? -8.234 4.960 11.813 1.00 97.62 224 VAL A N 1
ATOM 1822 C CA . VAL A 1 224 ? -7.986 3.820 10.924 1.00 97.62 224 VAL A CA 1
ATOM 1823 C C . VAL A 1 224 ? -8.808 3.942 9.659 1.00 97.62 224 VAL A C 1
ATOM 1825 O O . VAL A 1 224 ? -10.026 4.088 9.725 1.00 97.62 224 VAL A O 1
ATOM 1828 N N . LEU A 1 225 ? -8.160 3.792 8.507 1.00 97.88 225 LEU A N 1
ATOM 1829 C CA . LEU A 1 225 ? -8.832 3.541 7.242 1.00 97.88 225 LEU A CA 1
ATOM 1830 C C . LEU A 1 225 ? -8.928 2.031 7.005 1.00 97.88 225 LEU A C 1
ATOM 1832 O O . LEU A 1 225 ? -7.927 1.314 7.034 1.00 97.88 225 LEU A O 1
ATOM 1836 N N . ILE A 1 226 ? -10.144 1.564 6.738 1.00 97.94 226 ILE A N 1
ATOM 1837 C CA . ILE A 1 226 ? -10.455 0.189 6.350 1.00 97.94 226 ILE A CA 1
ATOM 1838 C C . ILE A 1 226 ? -11.068 0.229 4.954 1.00 97.94 226 ILE A C 1
ATOM 1840 O O . ILE A 1 226 ? -12.094 0.875 4.735 1.00 97.94 226 ILE A O 1
ATOM 1844 N N . HIS A 1 227 ? -10.453 -0.477 4.014 1.00 97.81 227 HIS A N 1
ATOM 1845 C CA . HIS A 1 227 ? -10.974 -0.662 2.668 1.00 97.81 227 HIS A CA 1
ATOM 1846 C C . HIS A 1 227 ? -11.388 -2.116 2.454 1.00 97.81 227 HIS A C 1
ATOM 1848 O O . HIS A 1 227 ? -10.578 -3.023 2.616 1.00 97.81 227 HIS A O 1
ATOM 1854 N N . ASP A 1 228 ? -12.639 -2.333 2.069 1.00 96.69 228 ASP A N 1
ATOM 1855 C CA . ASP A 1 228 ? -13.172 -3.620 1.631 1.00 96.69 228 ASP A CA 1
ATOM 1856 C C . ASP A 1 228 ? -12.990 -3.747 0.118 1.00 96.69 228 ASP A C 1
ATOM 1858 O O . ASP A 1 228 ? -13.724 -3.115 -0.649 1.00 96.69 228 ASP A O 1
ATOM 1862 N N . ALA A 1 229 ? -12.011 -4.550 -0.306 1.00 95.88 229 ALA A N 1
ATOM 1863 C CA . ALA A 1 229 ? -11.640 -4.667 -1.711 1.00 95.88 229 ALA A CA 1
ATOM 1864 C C . ALA A 1 229 ? -12.705 -5.397 -2.546 1.00 95.88 229 ALA A C 1
ATOM 1866 O O . ALA A 1 229 ? -12.950 -5.023 -3.693 1.00 95.88 229 ALA A O 1
ATOM 1867 N N . ASP A 1 230 ? -13.409 -6.370 -1.958 1.00 94.06 230 ASP A N 1
ATOM 1868 C CA . ASP A 1 230 ? -14.484 -7.105 -2.638 1.00 94.06 230 ASP A CA 1
ATOM 1869 C C . ASP A 1 230 ? -15.673 -6.195 -2.966 1.00 94.06 230 ASP A C 1
ATOM 1871 O O . ASP A 1 230 ? -16.347 -6.371 -3.983 1.00 94.06 230 ASP A O 1
ATOM 1875 N N . ARG A 1 231 ? -15.933 -5.206 -2.106 1.00 94.38 231 ARG A N 1
ATOM 1876 C CA . ARG A 1 231 ? -17.049 -4.263 -2.265 1.00 94.38 231 ARG A CA 1
ATOM 1877 C C . ARG A 1 231 ? -16.638 -2.894 -2.783 1.00 94.38 231 ARG A C 1
ATOM 1879 O O . ARG A 1 231 ? -17.510 -2.065 -3.029 1.00 94.38 231 ARG A O 1
ATOM 1886 N N . SER A 1 232 ? -15.337 -2.648 -2.931 1.00 95.00 232 SER A N 1
ATOM 1887 C CA . SER A 1 232 ? -14.785 -1.335 -3.278 1.00 95.00 232 SER A CA 1
ATOM 1888 C C . SER A 1 232 ? -15.323 -0.219 -2.371 1.00 95.00 232 SER A C 1
ATOM 1890 O O . SER A 1 232 ? -15.702 0.853 -2.839 1.00 95.00 232 SER A O 1
ATOM 1892 N N . SER A 1 233 ? -15.391 -0.480 -1.062 1.00 95.56 233 SER A N 1
ATOM 1893 C CA . SER A 1 233 ? -15.924 0.472 -0.078 1.00 95.56 233 SER A CA 1
ATOM 1894 C C . SER A 1 233 ? -14.866 0.838 0.955 1.00 95.56 233 SER A C 1
ATOM 1896 O O . SER A 1 233 ? -14.113 -0.023 1.403 1.00 95.56 233 SER A O 1
ATOM 1898 N N . THR A 1 234 ? -14.813 2.109 1.343 1.00 96.62 234 THR A N 1
ATOM 1899 C CA . THR A 1 234 ? -13.814 2.634 2.282 1.00 96.62 234 THR A CA 1
ATOM 1900 C C . THR A 1 234 ? -14.508 3.262 3.475 1.00 96.62 234 THR A C 1
ATOM 1902 O O . THR A 1 234 ? -15.486 3.991 3.309 1.00 96.62 234 THR A O 1
ATOM 1905 N N . ARG A 1 235 ? -13.983 3.017 4.675 1.00 95.88 235 ARG A N 1
ATOM 1906 C CA . ARG A 1 235 ? -14.431 3.664 5.909 1.00 95.88 235 ARG A CA 1
ATOM 1907 C C . ARG A 1 235 ? -13.236 4.177 6.681 1.00 95.88 235 ARG A C 1
ATOM 1909 O O . ARG A 1 235 ? -12.229 3.483 6.790 1.00 95.88 235 ARG A O 1
ATOM 1916 N N . VAL A 1 236 ? -13.382 5.369 7.241 1.00 97.31 236 VAL A N 1
ATOM 1917 C CA . VAL A 1 236 ? -12.436 5.921 8.205 1.00 97.31 236 VAL A CA 1
ATOM 1918 C C . VAL A 1 236 ? -13.106 5.877 9.567 1.00 97.31 236 VAL A C 1
ATOM 1920 O O . VAL A 1 236 ? -14.230 6.346 9.736 1.00 97.31 236 VAL A O 1
ATOM 1923 N N . LEU A 1 237 ? -12.437 5.245 10.519 1.00 97.81 237 LEU A N 1
ATOM 1924 C CA . LEU A 1 237 ? -12.858 5.173 11.903 1.00 97.81 237 LEU A CA 1
ATOM 1925 C C . LEU A 1 237 ? -12.026 6.172 12.685 1.00 97.81 237 LEU A C 1
ATOM 1927 O O . LEU A 1 237 ? -10.811 6.018 12.794 1.00 97.81 237 LEU A O 1
ATOM 1931 N N . GLU A 1 238 ? -12.700 7.170 13.232 1.00 97.56 238 GLU A N 1
ATOM 1932 C CA . GLU A 1 238 ? -12.094 8.162 14.111 1.00 97.56 238 GLU A CA 1
ATOM 1933 C C . GLU A 1 238 ? -12.365 7.793 15.568 1.00 97.56 238 GLU A C 1
ATOM 1935 O O . GLU A 1 238 ? -13.514 7.449 15.872 1.00 97.56 238 GLU A O 1
ATOM 1940 N N . PRO A 1 239 ? -11.369 7.856 16.469 1.00 97.6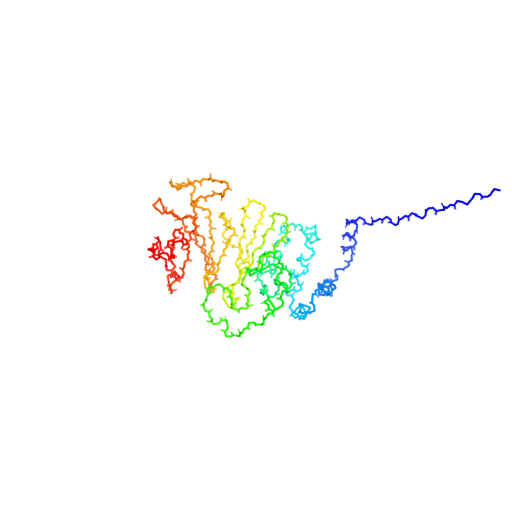9 239 PRO A N 1
ATOM 1941 C CA . PRO A 1 239 ? -11.592 7.661 17.895 1.00 97.69 239 PRO A CA 1
ATOM 1942 C C . PRO A 1 239 ? -12.463 8.783 18.476 1.00 97.69 239 PRO A C 1
ATOM 1944 O O . PRO A 1 239 ? -12.329 9.957 18.139 1.00 97.69 239 PRO A O 1
ATOM 1947 N N . THR A 1 240 ? -13.357 8.412 19.383 1.00 97.12 240 THR A N 1
ATOM 1948 C CA . THR A 1 240 ? -14.094 9.318 20.265 1.00 97.12 240 THR A CA 1
ATOM 1949 C C . THR A 1 240 ? -13.170 9.889 21.336 1.00 97.12 240 THR A C 1
ATOM 1951 O O . THR A 1 240 ? -12.127 9.317 21.630 1.00 97.12 240 THR A O 1
ATOM 1954 N N . ALA A 1 241 ? -13.602 10.963 22.001 1.00 96.81 241 ALA A N 1
ATOM 1955 C CA . ALA A 1 241 ? -12.850 11.650 23.056 1.00 96.81 241 ALA A CA 1
ATOM 1956 C C . ALA A 1 241 ? -12.288 10.739 24.173 1.00 96.81 241 ALA A C 1
ATOM 1958 O O . ALA A 1 241 ? -11.241 11.041 24.762 1.00 96.81 241 ALA A O 1
ATOM 1959 N N . ASP A 1 242 ? -12.978 9.637 24.478 1.00 96.31 242 ASP A N 1
ATOM 1960 C CA . ASP A 1 242 ? -12.593 8.699 25.534 1.00 96.31 242 ASP A CA 1
ATOM 1961 C C . ASP A 1 242 ? -11.682 7.569 25.038 1.00 96.31 242 ASP A C 1
ATOM 1963 O O . ASP A 1 242 ? -10.936 6.998 25.840 1.00 96.31 242 ASP A O 1
ATOM 1967 N N . GLU A 1 243 ? -11.639 7.313 23.733 1.00 97.19 243 GLU A N 1
ATOM 1968 C CA . GLU A 1 243 ? -10.745 6.332 23.122 1.00 97.19 243 GLU A CA 1
ATOM 1969 C C . GLU A 1 243 ? -9.303 6.881 23.072 1.00 97.19 243 GLU A C 1
ATOM 1971 O O . GLU A 1 243 ? -9.039 8.080 23.230 1.00 97.19 243 GLU A O 1
ATOM 1976 N N . ARG A 1 244 ? -8.311 5.989 22.990 1.00 95.94 244 ARG A N 1
ATOM 1977 C CA . ARG A 1 244 ? -6.890 6.379 22.935 1.00 95.94 244 ARG A CA 1
ATOM 1978 C C . ARG A 1 244 ? -6.131 5.507 21.949 1.00 95.94 244 ARG A C 1
ATOM 1980 O O . ARG A 1 244 ? -5.258 4.729 22.324 1.00 95.94 244 ARG A O 1
ATOM 1987 N N . TRP A 1 245 ? -6.490 5.646 20.684 1.00 97.44 245 TRP A N 1
ATOM 1988 C CA . TRP A 1 245 ? -5.894 4.891 19.592 1.00 97.44 245 TRP A CA 1
ATOM 1989 C C . TRP A 1 245 ? -4.542 5.489 19.233 1.00 97.44 245 TRP A C 1
ATOM 1991 O O . TRP A 1 245 ? -4.482 6.519 18.577 1.00 97.44 245 TRP A O 1
ATOM 2001 N N . THR A 1 246 ? -3.455 4.881 19.706 1.00 94.75 246 THR A N 1
ATOM 2002 C CA . THR A 1 246 ? -2.096 5.378 19.422 1.00 94.75 246 THR A CA 1
ATOM 2003 C C . THR A 1 246 ? -1.450 4.635 18.263 1.00 94.75 246 THR A C 1
ATOM 2005 O O . THR A 1 246 ? -0.779 5.242 17.441 1.00 94.75 246 THR A O 1
ATOM 2008 N N . THR A 1 247 ? -1.685 3.327 18.170 1.00 94.94 247 THR A N 1
ATOM 2009 C CA . THR A 1 247 ? -1.247 2.455 17.066 1.00 94.94 247 THR A CA 1
ATOM 2010 C C . THR A 1 247 ? -2.351 1.429 16.805 1.00 94.94 247 THR A C 1
ATOM 2012 O O . THR A 1 247 ? -2.175 0.235 17.078 1.00 94.94 247 THR A O 1
ATOM 2015 N N . PRO A 1 248 ? -3.557 1.902 16.435 1.00 96.81 248 PRO A N 1
ATOM 2016 C CA . PRO A 1 248 ? -4.764 1.095 16.496 1.00 96.81 248 PRO A CA 1
ATOM 2017 C C . PRO A 1 248 ? -4.636 -0.201 15.700 1.00 96.81 248 PRO A C 1
ATOM 2019 O O . PRO A 1 248 ? -4.231 -0.226 14.538 1.00 96.81 248 PRO A O 1
ATOM 2022 N N . LEU A 1 249 ? -5.021 -1.305 16.335 1.00 96.56 249 LEU A N 1
ATOM 2023 C CA . LEU A 1 249 ? -4.964 -2.629 15.739 1.00 96.56 249 LEU A CA 1
ATOM 2024 C C . LEU A 1 249 ? -6.371 -3.069 15.348 1.00 96.56 249 LEU A C 1
ATOM 2026 O O . LEU A 1 249 ? -7.217 -3.265 16.215 1.00 96.56 249 LEU A O 1
ATOM 2030 N N . VAL A 1 250 ? -6.599 -3.300 14.057 1.00 96.69 250 VAL A N 1
ATOM 2031 C CA . VAL A 1 250 ? -7.819 -3.972 13.591 1.00 96.69 250 VAL A CA 1
ATOM 2032 C C . VAL A 1 250 ? -7.532 -5.445 13.361 1.00 96.69 250 VAL A C 1
ATOM 2034 O O . VAL A 1 250 ? -6.570 -5.788 12.670 1.00 96.69 250 VAL A O 1
ATOM 2037 N N . VAL A 1 251 ? -8.366 -6.306 13.926 1.00 95.00 251 VAL A N 1
ATOM 2038 C CA . VAL A 1 251 ? -8.347 -7.753 13.689 1.00 95.00 251 VAL A CA 1
ATOM 2039 C C . VAL A 1 251 ? -9.711 -8.194 13.188 1.00 95.00 251 VAL A C 1
ATOM 2041 O O . VAL A 1 251 ? -10.732 -7.601 13.546 1.00 95.00 251 VAL A O 1
ATOM 2044 N N . ARG A 1 252 ? -9.733 -9.241 12.368 1.00 92.56 252 ARG A N 1
ATOM 2045 C CA . ARG A 1 252 ? -10.976 -9.867 11.926 1.00 92.56 252 ARG A CA 1
ATOM 2046 C C . ARG A 1 252 ? -11.225 -11.144 12.717 1.00 92.56 252 ARG A C 1
ATOM 2048 O O . ARG A 1 252 ? -10.348 -11.997 12.808 1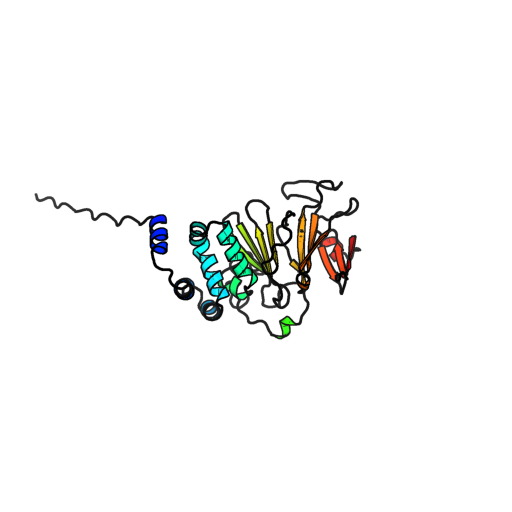.00 92.56 252 ARG A O 1
ATOM 2055 N N . GLU A 1 253 ? -12.436 -11.297 13.237 1.00 91.56 253 GLU A N 1
ATOM 2056 C CA . GLU A 1 253 ? -12.889 -12.521 13.895 1.00 91.56 253 GLU A CA 1
ATOM 2057 C C . GLU A 1 253 ? -14.243 -12.933 13.315 1.00 91.56 253 GLU A C 1
ATOM 2059 O O . GLU A 1 253 ? -15.284 -12.372 13.647 1.00 91.56 253 GLU A O 1
ATOM 2064 N N . GLY A 1 254 ? -14.217 -13.889 12.382 1.00 89.44 254 GLY A N 1
ATOM 2065 C CA . GLY A 1 254 ? -15.399 -14.270 11.609 1.00 89.44 254 GLY A CA 1
ATOM 2066 C C . GLY A 1 254 ? -15.947 -13.092 10.797 1.00 89.44 254 GLY A C 1
ATOM 2067 O O . GLY A 1 254 ? -15.260 -12.553 9.920 1.00 89.44 254 GLY A O 1
ATOM 2068 N N . ASP A 1 255 ? -17.178 -12.698 11.117 1.00 91.31 255 ASP A N 1
ATOM 2069 C CA . ASP A 1 255 ? -17.904 -11.602 10.471 1.00 91.31 255 ASP A CA 1
ATOM 2070 C C . ASP A 1 255 ? -17.798 -10.278 11.240 1.00 91.31 255 ASP A C 1
ATOM 2072 O O . ASP A 1 255 ? -18.548 -9.343 10.970 1.00 91.31 255 ASP A O 1
ATOM 2076 N N . GLU A 1 256 ? -16.860 -10.171 12.183 1.00 95.56 256 GLU A N 1
ATOM 2077 C CA . GLU A 1 256 ? -16.605 -8.953 12.948 1.00 95.56 256 GLU A CA 1
ATOM 2078 C C . GLU A 1 256 ? -15.206 -8.392 12.676 1.00 95.56 256 GLU A C 1
ATOM 2080 O O . GLU A 1 256 ? -14.221 -9.126 12.569 1.00 95.56 256 GLU A O 1
ATOM 2085 N N . LEU A 1 257 ? -15.114 -7.066 12.630 1.00 96.56 257 LEU A N 1
ATOM 2086 C CA . LEU A 1 257 ? -13.872 -6.312 12.734 1.00 96.56 257 LEU A CA 1
ATOM 2087 C C . LEU A 1 257 ? -13.793 -5.713 14.137 1.00 96.56 257 LEU A C 1
ATOM 2089 O O . LEU A 1 257 ? -14.683 -4.972 14.556 1.00 96.56 257 LEU A O 1
ATOM 2093 N N . ARG A 1 258 ? -12.723 -6.029 14.862 1.00 97.44 258 ARG A N 1
ATOM 2094 C CA . ARG A 1 258 ? -12.478 -5.543 16.222 1.00 97.44 258 ARG A CA 1
ATOM 2095 C C . ARG A 1 258 ? -11.314 -4.569 16.213 1.00 97.44 258 ARG A C 1
ATOM 2097 O O . ARG A 1 258 ? -10.249 -4.892 15.691 1.00 97.44 258 ARG A O 1
ATOM 2104 N N . VAL A 1 259 ? -11.529 -3.389 16.784 1.00 97.94 259 VAL A N 1
ATOM 2105 C CA . VAL A 1 259 ? -10.549 -2.301 16.848 1.00 97.94 259 VAL A CA 1
ATOM 2106 C C . VAL A 1 259 ? -10.032 -2.183 18.272 1.00 97.94 259 VAL A C 1
ATOM 2108 O O . VAL A 1 259 ? -10.805 -1.976 19.205 1.00 97.94 259 VAL A O 1
ATOM 2111 N N . PHE A 1 260 ? -8.720 -2.299 18.427 1.00 98.19 260 PHE A N 1
ATOM 2112 C CA . PHE A 1 260 ? -8.012 -2.107 19.686 1.00 98.19 260 PHE A CA 1
ATOM 2113 C C . PHE A 1 260 ? -7.210 -0.804 19.645 1.00 98.19 260 PHE A C 1
ATOM 2115 O O . PHE A 1 260 ? -6.725 -0.435 18.572 1.00 98.19 260 PHE A O 1
ATOM 2122 N N . PRO A 1 261 ? -7.006 -0.137 20.794 1.00 96.94 261 PRO A N 1
ATOM 2123 C CA . PRO A 1 261 ? -6.262 1.121 20.853 1.00 96.94 261 PRO A CA 1
ATOM 2124 C C . PRO A 1 261 ? -4.789 0.978 20.446 1.00 96.94 261 PRO A C 1
ATOM 2126 O O . PRO A 1 261 ? -4.196 1.911 19.896 1.00 96.94 261 PRO A O 1
ATOM 2129 N N . ASP A 1 262 ? -4.207 -0.190 20.713 1.00 96.38 262 ASP A N 1
ATOM 2130 C CA . ASP A 1 262 ? -2.864 -0.570 20.304 1.00 96.38 262 ASP A CA 1
ATOM 2131 C C . ASP A 1 262 ? -2.701 -2.100 20.268 1.00 96.38 262 ASP A C 1
ATOM 2133 O O . ASP A 1 262 ? -3.577 -2.872 20.680 1.00 96.38 262 ASP A O 1
ATOM 2137 N N . ARG A 1 263 ? -1.552 -2.550 19.755 1.00 93.81 263 ARG A N 1
ATOM 2138 C CA . ARG A 1 263 ? -1.205 -3.975 19.671 1.00 93.81 263 ARG A CA 1
ATOM 2139 C C . ARG A 1 263 ? -1.089 -4.649 21.040 1.00 93.81 263 ARG A C 1
ATOM 2141 O O . ARG A 1 263 ? -1.468 -5.810 21.178 1.00 93.81 263 ARG A O 1
ATOM 2148 N N . GLN A 1 264 ? -0.565 -3.941 22.037 1.00 95.19 264 GLN A N 1
ATOM 2149 C CA . GLN A 1 264 ? -0.322 -4.497 23.364 1.00 95.19 264 GLN A CA 1
ATOM 2150 C C . GLN A 1 264 ? -1.641 -4.827 24.071 1.00 95.19 264 GLN A C 1
ATOM 2152 O O . GLN A 1 264 ? -1.747 -5.875 24.705 1.00 95.19 264 GLN A O 1
ATOM 2157 N N . ALA A 1 265 ? -2.656 -3.972 23.931 1.00 94.75 265 ALA A N 1
ATOM 2158 C CA . ALA A 1 265 ? -3.994 -4.202 24.461 1.00 94.75 265 ALA A CA 1
ATOM 2159 C C . ALA A 1 265 ? -4.629 -5.469 23.867 1.00 94.75 265 ALA A C 1
ATOM 2161 O O . ALA A 1 265 ? -5.165 -6.293 24.610 1.00 94.75 265 ALA A O 1
ATOM 2162 N N . ALA A 1 266 ? -4.509 -5.662 22.549 1.00 93.50 266 ALA A N 1
ATOM 2163 C CA . ALA A 1 266 ? -5.002 -6.864 21.879 1.00 93.50 266 ALA A CA 1
ATOM 2164 C C . ALA A 1 266 ? -4.279 -8.134 22.366 1.00 93.50 266 ALA A C 1
ATOM 2166 O O . ALA A 1 266 ? -4.923 -9.120 22.719 1.00 93.50 266 ALA A O 1
ATOM 2167 N N . GLU A 1 267 ? -2.945 -8.104 22.444 1.00 93.00 267 GLU A N 1
ATOM 2168 C CA . GLU A 1 267 ? -2.128 -9.241 22.902 1.00 93.00 267 GLU A CA 1
ATOM 2169 C C . GLU A 1 267 ? -2.360 -9.583 24.384 1.00 93.00 267 GLU A C 1
ATOM 2171 O O . GLU A 1 267 ? -2.277 -10.748 24.775 1.00 93.00 267 GLU A O 1
ATOM 2176 N N . ALA A 1 268 ? -2.701 -8.589 25.208 1.00 94.56 268 ALA A N 1
ATOM 2177 C CA . ALA A 1 268 ? -3.081 -8.777 26.607 1.00 94.56 268 ALA A CA 1
ATOM 2178 C C . ALA A 1 268 ? -4.519 -9.304 26.793 1.00 94.56 268 ALA A C 1
ATOM 2180 O O . ALA A 1 268 ? -4.927 -9.556 27.928 1.00 94.56 268 ALA A O 1
ATOM 2181 N N . GLY A 1 269 ? -5.290 -9.465 25.710 1.00 93.06 269 GLY A N 1
ATOM 2182 C CA . GLY A 1 269 ? -6.678 -9.922 25.761 1.00 93.06 269 GLY A CA 1
ATOM 2183 C C . GLY A 1 269 ? -7.642 -8.891 26.351 1.00 93.06 269 GLY A C 1
ATOM 2184 O O . GLY A 1 269 ? -8.627 -9.274 26.983 1.00 93.06 269 GLY A O 1
ATOM 2185 N N . ALA A 1 270 ? -7.355 -7.594 26.195 1.00 94.94 270 ALA A N 1
ATOM 2186 C CA . ALA A 1 270 ? -8.301 -6.540 26.549 1.00 94.94 270 ALA A CA 1
ATOM 2187 C C . ALA A 1 270 ? -9.577 -6.636 25.692 1.00 94.94 270 ALA A C 1
ATOM 2189 O O . ALA A 1 270 ? -9.603 -7.306 24.661 1.00 94.94 270 ALA A O 1
ATOM 2190 N N . SER A 1 271 ? -10.643 -5.950 26.100 1.00 95.62 271 SER A N 1
ATOM 2191 C CA . SER A 1 271 ? -11.798 -5.755 25.218 1.00 95.62 271 SER A CA 1
ATOM 2192 C C . SER A 1 271 ? -11.438 -4.783 24.087 1.00 95.62 271 SER A C 1
ATOM 2194 O O . SER A 1 271 ? -10.683 -3.841 24.338 1.00 95.62 271 SER A O 1
ATOM 2196 N N . PRO A 1 272 ? -11.967 -4.973 22.865 1.00 97.38 272 PRO A N 1
ATOM 2197 C CA . PRO A 1 272 ? -11.818 -3.980 21.810 1.00 97.38 272 PRO A CA 1
ATOM 2198 C C . PRO A 1 272 ? -12.582 -2.701 22.170 1.00 97.38 272 PRO A C 1
ATOM 2200 O O . PRO A 1 272 ? -13.634 -2.762 22.810 1.00 97.38 272 PRO A O 1
ATOM 2203 N N . ASP A 1 273 ? -12.080 -1.558 21.708 1.00 97.31 273 ASP A N 1
ATOM 2204 C CA . ASP A 1 273 ? -12.776 -0.273 21.825 1.00 97.31 273 ASP A CA 1
ATOM 2205 C C . ASP A 1 273 ? -14.017 -0.257 20.921 1.00 97.31 273 ASP A C 1
ATOM 2207 O O . ASP A 1 273 ? -15.068 0.263 21.296 1.00 97.31 273 ASP A O 1
ATOM 2211 N N . ARG A 1 274 ? -13.926 -0.892 19.739 1.00 97.06 274 ARG A N 1
ATOM 2212 C CA . ARG A 1 274 ? -15.055 -1.048 18.812 1.00 97.06 274 ARG A CA 1
ATOM 2213 C C . ARG A 1 274 ? -15.141 -2.438 18.216 1.00 97.06 274 ARG A C 1
ATOM 2215 O O . ARG A 1 274 ? -14.130 -3.048 17.875 1.00 97.06 274 ARG A O 1
ATOM 2222 N N . THR A 1 275 ? -16.375 -2.855 17.977 1.00 97.00 275 THR A N 1
ATOM 2223 C CA . THR A 1 275 ? -16.714 -4.020 17.162 1.00 97.00 275 THR A CA 1
ATOM 2224 C C . THR A 1 275 ? -17.648 -3.565 16.052 1.00 97.00 275 THR A C 1
ATOM 2226 O O . THR A 1 275 ? -18.645 -2.892 16.312 1.00 97.00 275 THR A O 1
ATOM 2229 N N . LEU A 1 276 ? -17.308 -3.907 14.816 1.00 95.12 276 LEU A N 1
ATOM 2230 C CA . LEU A 1 276 ? -18.049 -3.548 13.612 1.00 95.12 276 LEU A CA 1
ATOM 2231 C C . LEU A 1 276 ? -18.382 -4.816 12.826 1.00 95.12 276 LEU A C 1
ATOM 2233 O O . LEU A 1 276 ? -17.575 -5.748 12.829 1.00 95.12 276 LEU A O 1
ATOM 2237 N N . PRO A 1 277 ? -19.510 -4.863 12.108 1.00 94.06 277 PRO A N 1
ATOM 2238 C CA . PRO A 1 277 ? -19.740 -5.939 11.158 1.00 94.06 277 PRO A CA 1
ATOM 2239 C C . PRO A 1 277 ? -18.736 -5.847 9.993 1.00 94.06 277 PRO A C 1
ATOM 2241 O O . PRO A 1 277 ? -18.462 -4.771 9.463 1.00 94.06 277 PRO A O 1
ATOM 2244 N N . ALA A 1 278 ? -18.191 -6.988 9.572 1.00 87.81 278 ALA A N 1
ATOM 2245 C CA . ALA A 1 278 ? -17.377 -7.122 8.359 1.00 87.81 278 ALA A CA 1
ATOM 2246 C C . ALA A 1 278 ? -18.244 -7.119 7.082 1.00 87.81 278 ALA A C 1
ATOM 2248 O O . ALA A 1 278 ? -17.754 -7.020 5.955 1.00 87.81 278 ALA A O 1
ATOM 2249 N N . ILE A 1 279 ? -19.555 -7.260 7.241 1.00 79.25 279 ILE A N 1
ATOM 2250 C CA . ILE A 1 279 ? -20.540 -7.254 6.170 1.00 79.25 279 ILE A CA 1
ATOM 2251 C C . ILE A 1 279 ? -21.545 -6.163 6.532 1.00 79.25 279 ILE A C 1
ATOM 2253 O O . ILE A 1 279 ? -22.385 -6.369 7.398 1.00 79.25 279 ILE A O 1
ATOM 2257 N N . ASP A 1 280 ? -21.447 -5.000 5.892 1.00 63.19 280 ASP A N 1
ATOM 2258 C CA . ASP A 1 280 ? -22.566 -4.047 5.920 1.00 63.19 280 ASP A CA 1
ATOM 2259 C C . ASP A 1 280 ? -23.602 -4.509 4.898 1.00 63.19 280 ASP A C 1
ATOM 2261 O O . ASP A 1 280 ? -23.256 -4.703 3.732 1.00 63.19 280 ASP A O 1
ATOM 2265 N N . ASP A 1 281 ? -24.836 -4.747 5.319 1.00 50.53 281 ASP A N 1
ATOM 2266 C CA . ASP A 1 281 ? -25.941 -4.985 4.383 1.00 50.53 281 ASP A CA 1
ATOM 2267 C C . ASP A 1 281 ? -26.225 -3.755 3.504 1.00 50.53 281 ASP A C 1
ATOM 2269 O O . ASP A 1 281 ? -26.124 -2.612 4.013 1.00 50.53 281 ASP A O 1
#

pLDDT: mean 83.27, std 15.45, range [38.53, 98.19]

Foldseek 3Di:
DDDDDDPDDPDPPDQDPVNVLVVVVPDDDDPLCVVLVVQCPPQDPLLVVVCVVDPLLSVLLVCQVCVVSCCVVQNPVRSVLVNLLSLLPDDLSSLLSSQWAFPVGNPGGPSPCQQRVDDDDPVQLVDFDWADDVRYGQKTWGDSDPAKIWIWGAAGNSPKIKIWIGGHDQAIWIDISSHTDDPPWRWDPDWTDRTRFKIKTKTAADPPQPPWDQDPRGTQAIWMWIAGNVVRDIDIGHDDNPAQQRPWDWHDDPQKIFIASHPVCVVVVHHGPDIDGNDDD

Organism: Actinoplanes missouriensis (strain ATCC 14538 / DSM 43046 / CBS 188.64 / JCM 3121 / NBRC 102363 / NCIMB 12654 / NRRL B-3342 / UNCC 431) (NCBI:txid512565)

Secondary structure (DSSP, 8-state):
--PPP----PPPP---HHHHHHHHHSS----HHHHHHHHGGGS-HHHHHHHTT-HHHHHHHHHHHTHHHHHHHH-HHHHHHHHHHHHTT--HHHHHHTT-EETTEEEEE---HHHHTPPPPGGGGS---SSPPTT--SEEEEEEETTEEEEEEE-GGG--EEEEEEETTTEEEEEETTEEE-TTS-EEEEEEEETTTEEEEEEEPPTT-TT--EETTEESSEEEEEEETTTTEEEEEPPPTT---SS-EEEEETTEEEEESSHHHHHTTPPPSEEEESS--

Sequence (281 aa):
MRWWRRDSAEAPRSVSREEQIIRALLRPPEPLHVRGARRWRDAMDHWQDWLRRSATGVELYTRATARDEYRYLLGDDAYREQLIGILGRAQPRDCAAARFGCTRRMDRACQGPEICSQDRSPDDREVHREGPLPGACDTFYGDLGPEERLQVAFSAGERHRAVLWHDRVLTGRLWIDGAPVGEDVFLGEWGRWLDDRFYVIEVNGPDDHPKQEYGFGGAVINSVLIHDADRSSTRVLEPTADERWTTPLVVREGDELRVFPDRQAAEAGASPDRTLPAIDD